Protein AF-A0A957V602-F1 (afdb_monomer_lite)

Foldseek 3Di:
DVLVVVVVCVVVVCVVCVVVDDVPDDPDDDPVVSVVVVVVVVLVCCLVVVVVVLVVVQDDPVCVVVVDDPPPPDPVSVVVNVVVSLVSQLVVLCVVVVDNVVSVVVSVVLVVLLVVQLVVLVVVLVVLVVDDDPDDPVVVVNVQCVDPPDCNSVVSSVVSSVVVVVVVVVVVVVVCCVVPVVVDDPPHDPDDDPDQDPVCQVVVCVVVVHDDDDDDDDDDDDQDDPPHGPPPPPDDDDPPDDDDDDDDDDDDD

Sequence (253 aa):
MGILLGFVLQWTLPALLSGFLPPDIELTISTRAVVESALLGLVVVLLFTFLPLYRLEGLRPSFIFRKEEPPIVNRLPFALTLLLILCLFTGLVIWQLGDVRTALWFAGGALVLLLIAALLTEAALQLLKRWDVRWLPGRQALRGLFRPRNGTRAIVITLSTALGVLFCIFVIEQNLRASFVQSYPPDAPNVFFLDIQPDQQEAFAATLGMEADYVPAVRAALMAVNGAEPRRNPEGEDRGNGGEGGPEGGDGR

Radius of gyration: 30.31 Å; chains: 1; bounding box: 71×79×83 Å

Secondary structure (DSSP, 8-state):
-HHHHHHHHHHHHHHHHTTTS-TT------HHHHHHHHHHHHHHHHHHHHHHHHHHHT--THHHHHTPPPP---HHHHHHHHHHHHHHHHHHHHHHHS-HHHHHHHHHHHHHHHHHHHHHHHHHHHHHHH----SHHHHHHHHHHTSTT--HHHHHHHHHHHHHHHHHHHHHHHHHHIIIIITS-TT--S-------GGGHHHHHHHHTS--------------BTTB------S----------PPP-----

Structure (mmCIF, N/CA/C/O backbone):
data_AF-A0A957V602-F1
#
_entry.id   AF-A0A957V602-F1
#
loop_
_atom_site.group_PDB
_atom_site.id
_atom_site.type_symbol
_atom_site.label_atom_id
_atom_site.label_alt_id
_atom_site.label_comp_id
_atom_site.label_asym_id
_atom_site.label_entity_id
_atom_site.label_seq_id
_atom_site.pdbx_PDB_ins_code
_atom_site.Cartn_x
_atom_site.Cartn_y
_atom_site.Cartn_z
_atom_site.occupancy
_atom_site.B_iso_or_equiv
_atom_site.auth_seq_id
_atom_site.auth_comp_id
_atom_site.auth_asym_id
_atom_site.auth_atom_id
_atom_site.pdbx_PDB_model_num
ATOM 1 N N . MET A 1 1 ? 1.202 -25.451 -1.662 1.00 68.69 1 MET A N 1
ATOM 2 C CA . MET A 1 1 ? 2.480 -25.100 -1.002 1.00 68.69 1 MET A CA 1
ATOM 3 C C . MET A 1 1 ? 2.409 -23.773 -0.257 1.00 68.69 1 MET A C 1
ATOM 5 O O . MET A 1 1 ? 2.647 -23.796 0.937 1.00 68.69 1 MET A O 1
ATOM 9 N N . GLY A 1 2 ? 1.996 -22.659 -0.879 1.00 72.94 2 GLY A N 1
ATOM 10 C CA . GLY A 1 2 ? 1.857 -21.370 -0.170 1.00 72.94 2 GLY A CA 1
ATOM 11 C C . GLY A 1 2 ? 0.912 -21.396 1.042 1.00 72.94 2 GLY A C 1
ATOM 12 O O . GLY A 1 2 ? 1.279 -20.914 2.103 1.00 72.94 2 GLY A O 1
ATOM 13 N N . ILE A 1 3 ? -0.250 -22.051 0.923 1.00 73.31 3 ILE A N 1
ATOM 14 C CA . ILE A 1 3 ? -1.206 -22.214 2.037 1.00 73.31 3 ILE A CA 1
ATOM 15 C C . ILE A 1 3 ? -0.596 -23.032 3.187 1.00 73.31 3 ILE A C 1
ATOM 17 O O . ILE A 1 3 ? -0.706 -22.643 4.340 1.00 73.31 3 ILE A O 1
ATOM 21 N N . LEU A 1 4 ? 0.107 -24.128 2.876 1.00 80.06 4 LEU A N 1
ATOM 22 C CA . LEU A 1 4 ? 0.796 -24.953 3.878 1.00 80.06 4 LEU A CA 1
ATOM 23 C C . LEU A 1 4 ? 1.894 -24.163 4.601 1.00 80.06 4 LEU A C 1
ATOM 25 O O . LEU A 1 4 ? 1.989 -24.233 5.820 1.00 80.06 4 LEU A O 1
ATOM 29 N N . LEU A 1 5 ? 2.684 -23.375 3.864 1.00 81.94 5 LEU A N 1
ATOM 30 C CA . LEU A 1 5 ? 3.700 -22.501 4.450 1.00 81.94 5 LEU A CA 1
ATOM 31 C C . LEU A 1 5 ? 3.062 -21.426 5.344 1.00 81.94 5 LEU A C 1
ATOM 33 O O . LEU A 1 5 ? 3.570 -21.161 6.426 1.00 81.94 5 LEU A O 1
ATOM 37 N N . GLY A 1 6 ? 1.930 -20.854 4.918 1.00 75.31 6 GLY A N 1
ATOM 38 C CA . GLY A 1 6 ? 1.147 -19.904 5.710 1.00 75.31 6 GLY A CA 1
ATOM 39 C C . GLY A 1 6 ? 0.650 -20.510 7.022 1.00 75.31 6 GLY A C 1
ATOM 40 O O . GLY A 1 6 ? 0.831 -19.903 8.070 1.00 75.31 6 GLY A O 1
ATOM 41 N N . PHE A 1 7 ? 0.130 -21.740 6.988 1.00 78.75 7 PHE A N 1
ATOM 42 C CA . PHE A 1 7 ? -0.262 -22.479 8.194 1.00 78.75 7 PHE A CA 1
ATOM 43 C C . PHE A 1 7 ? 0.919 -22.729 9.140 1.00 78.75 7 PHE A C 1
ATOM 45 O O . PHE A 1 7 ? 0.801 -22.503 10.342 1.00 78.75 7 PHE A O 1
ATOM 52 N N . VAL A 1 8 ? 2.071 -23.153 8.611 1.00 82.12 8 VAL A N 1
ATOM 53 C CA . VAL A 1 8 ? 3.285 -23.379 9.415 1.00 82.12 8 VAL A CA 1
ATOM 54 C C . VAL A 1 8 ? 3.780 -22.077 10.042 1.00 82.12 8 VAL A C 1
ATOM 56 O O . VAL A 1 8 ? 4.153 -22.057 11.216 1.00 82.12 8 VAL A O 1
ATOM 59 N N . LEU A 1 9 ? 3.760 -20.981 9.282 1.00 79.69 9 LEU A N 1
ATOM 60 C CA . LEU A 1 9 ? 4.175 -19.675 9.774 1.00 79.69 9 LEU A CA 1
ATOM 61 C C . LEU A 1 9 ? 3.213 -19.171 10.853 1.00 79.69 9 LEU A C 1
ATOM 63 O O . LEU A 1 9 ? 3.662 -18.742 11.905 1.00 79.69 9 LEU A O 1
ATOM 67 N N . GLN A 1 10 ? 1.903 -19.304 10.645 1.00 73.75 10 GLN A N 1
ATOM 68 C CA . GLN A 1 10 ? 0.882 -18.892 11.609 1.00 73.75 10 GLN A CA 1
ATOM 69 C C . GLN A 1 10 ? 0.893 -19.734 12.892 1.00 73.75 10 GLN A C 1
ATOM 71 O O . GLN A 1 10 ? 0.507 -19.237 13.944 1.00 73.75 10 GLN A O 1
ATOM 76 N N . TRP A 1 11 ? 1.376 -20.977 12.831 1.00 77.50 11 TRP A N 1
ATOM 77 C CA . TRP A 1 11 ? 1.580 -21.818 14.012 1.00 77.50 11 TRP A CA 1
ATOM 78 C C . TRP A 1 11 ? 2.882 -21.498 14.765 1.00 77.50 11 TRP A C 1
ATOM 80 O O . TRP A 1 11 ? 2.920 -21.572 15.990 1.00 77.50 11 TRP A O 1
ATOM 90 N N . THR A 1 12 ? 3.945 -21.102 14.058 1.00 78.00 12 THR A N 1
ATOM 91 C CA . THR A 1 12 ? 5.259 -20.805 14.665 1.00 78.00 12 THR A CA 1
ATOM 92 C C . THR A 1 12 ? 5.405 -19.360 15.150 1.00 78.00 12 THR A C 1
ATOM 94 O O . THR A 1 12 ? 6.084 -19.125 16.151 1.00 78.00 12 THR A O 1
ATOM 97 N N . LEU A 1 13 ? 4.745 -18.391 14.504 1.00 77.19 13 LEU A N 1
ATOM 98 C CA . LEU A 1 13 ? 4.783 -16.971 14.886 1.00 77.19 13 LEU A CA 1
ATOM 99 C C . LEU A 1 13 ? 4.367 -16.712 16.348 1.00 77.19 13 LEU A C 1
ATOM 101 O O . LEU A 1 13 ? 5.081 -15.984 17.036 1.00 77.19 13 LEU A O 1
ATOM 105 N N . PRO A 1 14 ? 3.258 -17.289 16.856 1.00 73.31 14 PRO A N 1
ATOM 106 C CA . PRO A 1 14 ? 2.788 -17.036 18.217 1.00 73.31 14 PRO A CA 1
ATOM 107 C C . PRO A 1 14 ? 3.766 -17.560 19.268 1.00 73.31 14 PRO A C 1
ATOM 109 O O . PRO A 1 14 ? 3.994 -16.906 20.279 1.00 73.31 14 PRO A O 1
ATOM 112 N N . ALA A 1 15 ? 4.408 -18.700 18.998 1.00 74.62 15 ALA A N 1
ATOM 113 C CA . ALA A 1 15 ? 5.431 -19.253 19.880 1.00 74.62 15 ALA A CA 1
ATOM 114 C C . ALA A 1 15 ? 6.654 -18.322 19.976 1.00 74.62 15 ALA A C 1
ATOM 116 O O . ALA A 1 15 ? 7.169 -18.099 21.071 1.00 74.62 15 ALA A O 1
ATOM 117 N N . LEU A 1 16 ? 7.070 -17.721 18.853 1.00 77.38 16 LEU A N 1
ATOM 118 C CA . LEU A 1 16 ? 8.203 -16.788 18.785 1.00 77.38 16 LEU A CA 1
ATOM 119 C C . LEU A 1 16 ? 7.905 -15.415 19.407 1.00 77.38 16 LEU A C 1
ATOM 121 O O . LEU A 1 16 ? 8.819 -14.761 19.905 1.00 77.38 16 LEU A O 1
ATOM 125 N N . LEU A 1 17 ? 6.644 -14.976 19.374 1.00 72.06 17 LEU A N 1
ATOM 126 C CA . LEU A 1 17 ? 6.205 -13.662 19.860 1.00 72.06 17 LEU A CA 1
ATOM 127 C C . LEU A 1 17 ? 5.532 -13.708 21.236 1.00 72.06 17 LEU A C 1
ATOM 129 O O . LEU A 1 17 ? 5.135 -12.665 21.747 1.00 72.06 17 LEU A O 1
ATOM 133 N N . SER A 1 18 ? 5.442 -14.882 21.863 1.00 65.12 18 SER A N 1
ATOM 134 C CA . SER A 1 18 ? 4.825 -15.082 23.182 1.00 65.12 18 SER A CA 1
ATOM 135 C C . SER A 1 18 ? 5.389 -14.170 24.284 1.00 65.12 18 SER A C 1
ATOM 137 O O . SER A 1 18 ? 4.662 -13.810 25.199 1.00 65.12 18 SER A O 1
ATOM 139 N N . GLY A 1 19 ? 6.649 -13.728 24.175 1.00 70.38 19 GLY A N 1
ATOM 140 C CA . GLY A 1 19 ? 7.261 -12.764 25.102 1.00 70.38 19 GLY A CA 1
ATOM 141 C C . GLY A 1 19 ? 6.865 -11.294 24.892 1.00 70.38 19 GLY A C 1
ATOM 142 O O . GLY A 1 19 ? 7.153 -10.468 25.751 1.00 70.38 19 GLY A O 1
ATOM 143 N N . PHE A 1 20 ? 6.227 -10.955 23.767 1.00 69.81 20 PHE A N 1
ATOM 144 C CA . PHE A 1 20 ? 5.756 -9.601 23.433 1.00 69.81 20 PHE A CA 1
ATOM 145 C C . PHE A 1 20 ? 4.226 -9.485 23.407 1.00 69.81 20 PHE A C 1
ATOM 147 O O . PHE A 1 20 ? 3.701 -8.373 23.354 1.00 69.81 20 PHE A O 1
ATOM 154 N N . LEU A 1 21 ? 3.509 -10.612 23.406 1.00 66.06 21 LEU A N 1
ATOM 155 C CA . LEU A 1 21 ? 2.053 -10.644 23.350 1.00 66.06 21 LEU A CA 1
ATOM 156 C C . LEU A 1 21 ? 1.459 -10.660 24.771 1.00 66.06 21 LEU A C 1
ATOM 158 O O . LEU A 1 21 ? 1.969 -11.380 25.629 1.00 66.06 21 LEU A O 1
ATOM 162 N N . PRO A 1 22 ? 0.380 -9.899 25.032 1.00 63.19 22 PRO A N 1
ATOM 163 C CA . PRO A 1 22 ? -0.399 -10.031 26.258 1.00 63.19 22 PRO A CA 1
ATOM 164 C C . PRO A 1 22 ? -0.836 -11.494 26.471 1.00 63.19 22 PRO A C 1
ATOM 166 O O . PRO A 1 22 ? -1.210 -12.145 25.491 1.00 63.19 22 PRO A O 1
ATOM 169 N N . PRO A 1 23 ? -0.818 -12.012 27.713 1.00 62.53 23 PRO A N 1
ATOM 170 C CA . PRO A 1 23 ? -1.058 -13.430 28.006 1.00 62.53 23 PRO A CA 1
ATOM 171 C C . PRO A 1 23 ? -2.434 -13.976 27.571 1.00 62.53 23 PRO A C 1
ATOM 173 O O . PRO A 1 23 ? -2.589 -15.191 27.501 1.00 62.53 23 PRO A O 1
ATOM 176 N N . ASP A 1 24 ? -3.387 -13.114 27.201 1.00 59.25 24 ASP A N 1
ATOM 177 C CA . ASP A 1 24 ? -4.786 -13.479 26.931 1.00 59.25 24 ASP A CA 1
ATOM 178 C C . ASP A 1 24 ? -5.185 -13.481 25.437 1.00 59.25 24 ASP A C 1
ATOM 180 O O . ASP A 1 24 ? -6.371 -13.455 25.105 1.00 59.25 24 ASP A O 1
ATOM 184 N N . ILE A 1 25 ? -4.233 -13.490 24.495 1.00 57.78 25 ILE A N 1
ATOM 185 C CA . ILE A 1 25 ? -4.576 -13.549 23.061 1.00 57.78 25 ILE A CA 1
ATOM 186 C C . ILE A 1 25 ? -4.770 -15.004 22.606 1.00 57.78 25 ILE A C 1
ATOM 188 O O . ILE A 1 25 ? -3.833 -15.679 22.174 1.00 57.78 25 ILE A O 1
ATOM 192 N N . GLU A 1 26 ? -6.020 -15.469 22.618 1.00 61.69 26 GLU A N 1
ATOM 193 C CA . GLU A 1 26 ? -6.421 -16.709 21.946 1.00 61.69 26 GLU A CA 1
ATOM 194 C C . GLU A 1 26 ? -6.545 -16.485 20.426 1.00 61.69 26 GLU A C 1
ATOM 196 O O . GLU A 1 26 ? -7.545 -15.986 19.906 1.00 61.69 26 GLU A O 1
ATOM 201 N N . LEU A 1 27 ? -5.504 -16.859 19.678 1.00 59.69 27 LEU A N 1
ATOM 202 C CA . LEU A 1 27 ? -5.501 -16.840 18.211 1.00 59.69 27 LEU A CA 1
ATOM 203 C C . LEU A 1 27 ? -6.389 -17.964 17.659 1.00 59.69 27 LEU A C 1
ATOM 205 O O . LEU A 1 27 ? -5.926 -19.062 17.349 1.00 59.69 27 LEU A O 1
ATOM 209 N N . THR A 1 28 ? -7.683 -17.689 17.524 1.00 67.38 28 THR A N 1
ATOM 210 C CA . THR A 1 28 ? -8.635 -18.630 16.923 1.00 67.38 28 THR A CA 1
ATOM 211 C C . THR A 1 28 ? -8.522 -18.633 15.394 1.00 67.38 28 THR A C 1
ATOM 213 O O . THR A 1 28 ? -8.469 -17.593 14.734 1.00 67.38 28 THR A O 1
ATOM 216 N N . ILE A 1 29 ? -8.475 -19.828 14.795 1.00 65.75 29 ILE A N 1
ATOM 217 C CA . ILE A 1 29 ? -8.450 -19.978 13.335 1.00 65.75 29 ILE A CA 1
ATOM 218 C C . ILE A 1 29 ? -9.883 -19.872 12.817 1.00 65.75 29 ILE A C 1
ATOM 220 O O . ILE A 1 29 ? -10.665 -20.818 12.901 1.00 65.75 29 ILE A O 1
ATOM 224 N N . SER A 1 30 ? -10.220 -18.723 12.236 1.00 76.69 30 SER A N 1
ATOM 225 C CA . SER A 1 30 ? -11.477 -18.567 11.509 1.00 76.69 30 SER A CA 1
ATOM 226 C C . SER A 1 30 ? -11.377 -19.245 10.141 1.00 76.69 30 SER A C 1
ATOM 228 O O . SER A 1 30 ? -10.636 -18.804 9.260 1.00 76.69 30 SER A O 1
ATOM 230 N N . THR A 1 31 ? -12.156 -20.309 9.933 1.00 79.50 31 THR A N 1
ATOM 231 C CA . THR A 1 31 ? -12.278 -20.991 8.630 1.00 79.50 31 THR A CA 1
ATOM 232 C C . THR A 1 31 ? -12.718 -20.033 7.525 1.00 79.50 31 THR A C 1
ATOM 234 O O . THR A 1 31 ? -12.253 -20.140 6.391 1.00 79.50 31 THR A O 1
ATOM 237 N N . ARG A 1 32 ? -13.545 -19.038 7.867 1.00 82.19 32 ARG A N 1
ATOM 238 C CA . ARG A 1 32 ? -13.961 -17.969 6.956 1.00 82.19 32 ARG A CA 1
ATOM 239 C C . ARG A 1 32 ? -12.769 -17.153 6.445 1.00 82.19 32 ARG A C 1
ATOM 241 O O . ARG A 1 32 ? -12.660 -16.948 5.241 1.00 82.19 32 ARG A O 1
ATOM 248 N N . ALA A 1 33 ? -11.848 -16.760 7.326 1.00 78.75 33 ALA A N 1
ATOM 249 C CA . ALA A 1 33 ? -10.665 -15.981 6.951 1.00 78.75 33 ALA A CA 1
ATOM 250 C C . ALA A 1 33 ? -9.714 -16.765 6.028 1.00 78.75 33 ALA A C 1
ATOM 252 O O . ALA A 1 33 ? -9.118 -16.201 5.108 1.00 78.75 33 ALA A O 1
ATOM 253 N N . VAL A 1 34 ? -9.598 -18.083 6.225 1.00 81.50 34 VAL A N 1
ATOM 254 C CA . VAL A 1 34 ? -8.801 -18.954 5.343 1.00 81.50 34 VAL A CA 1
ATOM 255 C C . VAL A 1 34 ? -9.399 -19.001 3.934 1.00 81.50 34 VAL A C 1
ATOM 257 O O . VAL A 1 34 ? -8.670 -18.900 2.950 1.00 81.50 34 VAL A O 1
ATOM 260 N N . VAL A 1 35 ? -10.724 -19.112 3.817 1.00 85.81 35 VAL A N 1
ATOM 261 C CA . VAL A 1 35 ? -11.402 -19.122 2.511 1.00 85.81 35 VAL A CA 1
ATOM 262 C C . VAL A 1 35 ? -11.316 -17.754 1.832 1.00 85.81 35 VAL A C 1
ATOM 264 O O . VAL A 1 35 ? -10.985 -17.687 0.649 1.00 85.81 35 VAL A O 1
ATOM 267 N N . GLU A 1 36 ? -11.552 -16.665 2.568 1.00 81.88 36 GLU A N 1
ATOM 268 C CA . GLU A 1 36 ? -11.458 -15.299 2.032 1.00 81.88 36 GLU A CA 1
ATOM 269 C C . GLU A 1 36 ? -10.037 -14.979 1.546 1.00 81.88 36 GLU A C 1
ATOM 271 O O . GLU A 1 36 ? -9.865 -14.483 0.433 1.00 81.88 36 GLU A O 1
ATOM 276 N N . SER A 1 37 ? -9.005 -15.340 2.314 1.00 82.31 37 SER A N 1
ATOM 277 C CA . SER A 1 37 ? -7.607 -15.147 1.903 1.00 82.31 37 SER A CA 1
ATOM 278 C C . SER A 1 37 ? -7.202 -16.033 0.721 1.00 82.31 37 SER A C 1
ATOM 280 O O . SER A 1 37 ? -6.465 -15.576 -0.156 1.00 82.31 37 SER A O 1
ATOM 282 N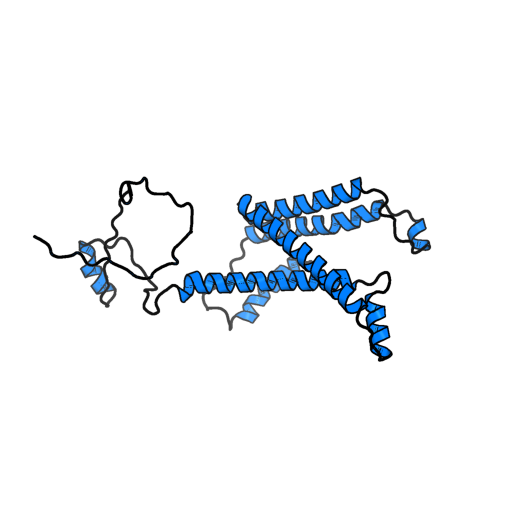 N . ALA A 1 38 ? -7.710 -17.267 0.635 1.00 85.94 38 ALA A N 1
ATOM 283 C CA . ALA A 1 38 ? -7.488 -18.132 -0.523 1.00 85.94 38 ALA A CA 1
ATOM 284 C C . ALA A 1 38 ? -8.124 -17.557 -1.800 1.00 85.94 38 ALA A C 1
ATOM 286 O O . ALA A 1 38 ? -7.478 -17.546 -2.851 1.00 85.94 38 ALA A O 1
ATOM 287 N N . LEU A 1 39 ? -9.354 -17.039 -1.709 1.00 86.31 39 LEU A N 1
ATOM 288 C CA . LEU A 1 39 ? -10.035 -16.366 -2.820 1.00 86.31 39 LEU A CA 1
ATOM 289 C C . LEU A 1 39 ? -9.293 -15.099 -3.245 1.00 86.31 39 LEU A C 1
ATOM 291 O O . LEU A 1 39 ? -9.027 -14.914 -4.432 1.00 86.31 39 LEU A O 1
ATOM 295 N N . LEU A 1 40 ? -8.897 -14.263 -2.285 1.00 85.06 40 LEU A N 1
ATOM 296 C CA . LEU A 1 40 ? -8.145 -13.040 -2.555 1.00 85.06 40 LEU A CA 1
ATOM 297 C C . LEU A 1 40 ? -6.804 -13.364 -3.226 1.00 85.06 40 LEU A C 1
ATOM 299 O O . LEU A 1 40 ? -6.468 -12.780 -4.256 1.00 85.06 40 LEU A O 1
ATOM 303 N N . GLY A 1 41 ? -6.075 -14.354 -2.708 1.00 86.31 41 GLY A N 1
ATOM 304 C CA . GLY A 1 41 ? -4.833 -14.837 -3.306 1.00 86.31 41 GLY A CA 1
ATOM 305 C C . GLY A 1 41 ? -5.024 -15.349 -4.735 1.00 86.31 41 GLY A C 1
ATOM 306 O O . GLY A 1 41 ? -4.231 -15.011 -5.613 1.00 86.31 41 GLY A O 1
ATOM 307 N N . LEU A 1 42 ? -6.095 -16.105 -4.999 1.00 87.06 42 LEU A N 1
ATOM 308 C CA . LEU A 1 42 ? -6.431 -16.578 -6.344 1.00 87.06 42 LEU A CA 1
ATOM 309 C C . LEU A 1 42 ? -6.691 -15.410 -7.304 1.00 87.06 42 LEU A C 1
ATOM 311 O O . LEU A 1 42 ? -6.131 -15.393 -8.400 1.00 87.06 42 LEU A O 1
ATOM 315 N N . VAL A 1 43 ? -7.487 -14.420 -6.887 1.00 83.88 43 VAL A N 1
ATOM 316 C CA . VAL A 1 43 ? -7.783 -13.222 -7.691 1.00 83.88 43 VAL A CA 1
ATOM 317 C C . VAL A 1 43 ? -6.506 -12.439 -7.990 1.00 83.88 43 VAL A C 1
ATOM 319 O O . VAL A 1 43 ? -6.284 -12.055 -9.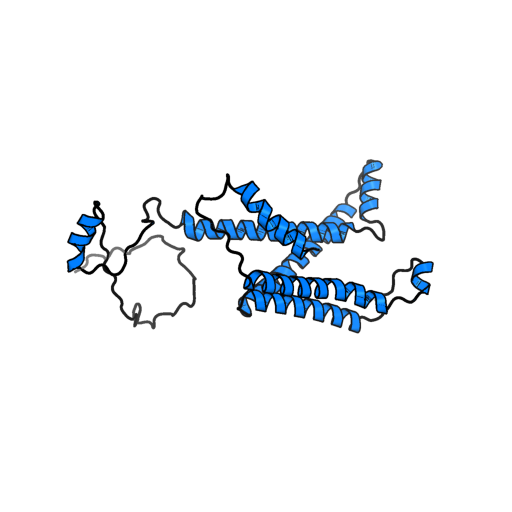137 1.00 83.88 43 VAL A O 1
ATOM 322 N N . VAL A 1 44 ? -5.632 -12.254 -6.998 1.00 84.69 44 VAL A N 1
ATOM 323 C CA . VAL A 1 44 ? -4.342 -11.570 -7.174 1.00 84.69 44 VAL A CA 1
ATOM 324 C C . VAL A 1 44 ? -3.441 -12.338 -8.143 1.00 84.69 44 VAL A C 1
ATOM 326 O O . VAL A 1 44 ? -2.885 -11.741 -9.064 1.00 84.69 44 VAL A O 1
ATOM 329 N N . VAL A 1 45 ? -3.319 -13.660 -8.000 1.00 87.31 45 VAL A N 1
ATOM 330 C CA . VAL A 1 45 ? -2.539 -14.487 -8.937 1.00 87.31 45 VAL A CA 1
ATOM 331 C C . VAL A 1 45 ? -3.081 -14.351 -10.356 1.00 87.31 45 VAL A C 1
ATOM 333 O O . VAL A 1 45 ? -2.301 -14.188 -11.297 1.00 87.31 45 VAL A O 1
ATOM 336 N N . LEU A 1 46 ? -4.403 -14.370 -10.518 1.00 83.50 46 LEU A N 1
ATOM 337 C CA . LEU A 1 46 ? -5.055 -14.240 -11.815 1.00 83.50 46 LEU A CA 1
ATOM 338 C C . LEU A 1 46 ? -4.805 -12.848 -12.416 1.00 83.50 46 LEU A C 1
ATOM 340 O O . LEU A 1 46 ? -4.399 -12.759 -13.572 1.00 83.50 46 LEU A O 1
ATOM 344 N N . LEU A 1 47 ? -4.909 -11.783 -11.613 1.00 80.19 47 LEU A N 1
ATOM 345 C CA . LEU A 1 47 ? -4.600 -10.401 -12.001 1.00 80.19 47 LEU A CA 1
ATOM 346 C C . LEU A 1 47 ? -3.162 -10.255 -12.525 1.00 80.19 47 LEU A C 1
ATOM 348 O O . LEU A 1 47 ? -2.934 -9.696 -13.600 1.00 80.19 47 LEU A O 1
ATOM 352 N N . PHE A 1 48 ? -2.188 -10.776 -11.774 1.00 77.94 48 PHE A N 1
ATOM 353 C CA . PHE A 1 48 ? -0.767 -10.638 -12.101 1.00 77.94 48 PHE A CA 1
ATOM 354 C C . PHE A 1 48 ? -0.302 -11.588 -13.208 1.00 77.94 48 PHE A C 1
ATOM 356 O O . PHE A 1 48 ? 0.639 -11.250 -13.926 1.00 77.94 48 PHE A O 1
ATOM 363 N N . THR A 1 49 ? -0.950 -12.744 -13.379 1.00 83.06 49 THR A N 1
ATOM 364 C CA . THR A 1 49 ? -0.613 -13.717 -14.435 1.00 83.06 49 THR A CA 1
ATOM 365 C C . THR A 1 49 ? -1.277 -13.363 -15.763 1.00 83.06 49 THR A C 1
ATOM 367 O O . THR A 1 49 ? -0.696 -13.609 -16.818 1.00 83.06 49 THR A O 1
ATOM 370 N N . PHE A 1 50 ? -2.454 -12.733 -15.743 1.00 80.75 50 PHE A N 1
ATOM 371 C CA . PHE A 1 50 ? -3.177 -12.373 -16.962 1.00 80.75 50 PHE A CA 1
ATOM 372 C C . PHE A 1 50 ? -2.351 -11.460 -17.882 1.00 80.75 50 PHE A C 1
ATOM 374 O O . PHE A 1 50 ? -2.251 -11.720 -19.078 1.00 80.75 50 PHE A O 1
ATOM 381 N N . LEU A 1 51 ? -1.686 -10.435 -17.334 1.00 72.06 51 LEU A N 1
ATOM 382 C CA . LEU A 1 51 ? -0.874 -9.496 -18.118 1.00 72.06 51 LEU A CA 1
ATOM 383 C C . LEU A 1 51 ? 0.294 -10.157 -18.887 1.00 72.06 51 LEU A C 1
ATOM 385 O O . LEU A 1 51 ? 0.408 -9.915 -20.093 1.00 72.06 51 LEU A O 1
ATOM 389 N N . PRO A 1 52 ? 1.188 -10.948 -18.257 1.00 69.75 52 PRO A N 1
ATOM 390 C CA . PRO A 1 52 ? 2.252 -11.640 -18.976 1.00 69.75 52 PRO A CA 1
ATOM 391 C C . PRO A 1 52 ? 1.707 -12.710 -19.927 1.00 69.75 52 PRO A C 1
ATOM 393 O O . PRO A 1 52 ? 2.232 -12.824 -21.032 1.00 69.75 52 PRO A O 1
ATOM 396 N N . LEU A 1 53 ? 0.641 -13.433 -19.557 1.00 76.25 53 LEU A N 1
ATOM 397 C CA . LEU A 1 53 ? 0.023 -14.447 -20.421 1.00 76.25 53 LEU A CA 1
ATOM 398 C C . LEU A 1 53 ? -0.537 -13.826 -21.707 1.00 76.25 53 LEU A C 1
ATOM 400 O O . LEU A 1 53 ? -0.265 -14.306 -22.803 1.00 76.25 53 LEU A O 1
ATOM 404 N N . TYR A 1 54 ? -1.213 -12.686 -21.577 1.00 71.06 54 TYR A N 1
ATOM 405 C CA . TYR A 1 54 ? -1.730 -11.922 -22.706 1.00 71.06 54 TYR A CA 1
ATOM 406 C C . TYR A 1 54 ? -0.623 -11.421 -23.644 1.00 71.06 54 TYR A C 1
ATOM 408 O O . TYR A 1 54 ? -0.761 -11.419 -24.865 1.00 71.06 54 TYR A O 1
ATOM 416 N N . ARG A 1 55 ? 0.518 -11.003 -23.082 1.00 67.31 55 ARG A N 1
ATOM 417 C CA . ARG A 1 55 ? 1.672 -10.563 -23.881 1.00 67.31 55 ARG A CA 1
ATOM 418 C C . ARG A 1 55 ? 2.356 -11.713 -24.619 1.00 67.31 55 ARG A C 1
ATOM 420 O O . ARG A 1 55 ? 2.960 -11.457 -25.656 1.00 67.31 55 ARG A O 1
ATOM 427 N N . LEU A 1 56 ? 2.276 -12.942 -24.104 1.00 69.31 56 LEU A N 1
ATOM 428 C CA . LEU A 1 56 ? 2.875 -14.126 -24.727 1.00 69.31 56 LEU A CA 1
ATOM 429 C C . LEU A 1 56 ? 2.141 -14.537 -26.010 1.00 69.31 56 LEU A C 1
ATOM 431 O O . LEU A 1 56 ? 2.794 -14.968 -26.957 1.00 69.31 56 LEU A O 1
ATOM 435 N N . GLU A 1 57 ? 0.822 -14.340 -26.078 1.00 67.44 57 GLU A N 1
ATOM 436 C CA . GLU A 1 57 ? 0.001 -14.714 -27.241 1.00 67.44 57 GLU A CA 1
ATOM 437 C C . GLU A 1 57 ? 0.398 -13.954 -28.524 1.00 67.44 57 GLU A C 1
ATOM 439 O O . GLU A 1 57 ? 0.328 -14.488 -29.629 1.00 67.44 57 GLU A O 1
ATOM 444 N N . GLY A 1 58 ? 0.896 -12.719 -28.390 1.00 62.97 58 GLY A N 1
ATOM 445 C CA . GLY A 1 58 ? 1.328 -11.887 -29.519 1.00 62.97 58 GLY A CA 1
ATOM 446 C C . GLY A 1 58 ? 2.755 -12.143 -30.024 1.00 62.97 58 GLY A C 1
ATOM 447 O O . GLY A 1 58 ? 3.175 -11.515 -31.004 1.00 62.97 58 GLY A O 1
ATOM 448 N N . LEU A 1 59 ? 3.534 -13.017 -29.375 1.00 63.84 59 LEU A N 1
ATOM 449 C CA . LEU A 1 59 ? 4.944 -13.219 -29.716 1.00 63.84 59 LEU A CA 1
ATOM 450 C C . LEU A 1 59 ? 5.105 -14.227 -30.857 1.00 63.84 59 LEU A C 1
ATOM 452 O O . LEU A 1 59 ? 5.026 -15.439 -30.671 1.00 63.84 59 LEU A O 1
ATOM 456 N N . ARG A 1 60 ? 5.421 -13.726 -32.057 1.00 63.38 60 ARG A N 1
ATOM 457 C CA . ARG A 1 60 ? 5.864 -14.587 -33.165 1.00 63.38 60 ARG A CA 1
ATOM 458 C C . ARG A 1 60 ? 7.194 -15.276 -32.794 1.00 63.38 60 ARG A C 1
ATOM 460 O O . ARG A 1 60 ? 8.101 -14.588 -32.316 1.00 63.38 60 ARG A O 1
ATOM 467 N N . PRO A 1 61 ? 7.385 -16.579 -33.089 1.00 62.59 61 PRO A N 1
ATOM 468 C CA . PRO A 1 61 ? 8.611 -17.323 -32.753 1.00 62.59 61 PRO A CA 1
ATOM 469 C C . PRO A 1 61 ? 9.916 -16.686 -33.268 1.00 62.59 61 PRO A C 1
ATOM 471 O O . PRO A 1 61 ? 10.982 -16.864 -32.681 1.00 62.59 61 PRO A O 1
ATOM 474 N N . SER A 1 62 ? 9.838 -15.885 -34.337 1.00 63.75 62 SER A N 1
ATOM 475 C CA . SER A 1 62 ? 10.968 -15.167 -34.940 1.00 63.75 62 SER A CA 1
ATOM 476 C C . SER A 1 62 ? 11.585 -14.074 -34.051 1.00 63.75 62 SER A C 1
ATOM 478 O O . SER A 1 62 ? 12.744 -13.716 -34.263 1.00 63.75 62 SER A O 1
ATOM 480 N N . PHE A 1 63 ? 10.859 -13.549 -33.055 1.00 64.25 63 PHE A N 1
ATOM 481 C CA . PHE A 1 63 ? 11.364 -12.500 -32.152 1.00 64.25 63 PHE A CA 1
ATOM 482 C C . PHE A 1 63 ? 12.393 -13.022 -31.140 1.00 64.25 63 PHE A C 1
ATOM 484 O O . PHE A 1 63 ? 13.313 -12.294 -30.762 1.00 64.25 63 PHE A O 1
ATOM 491 N N . ILE A 1 64 ? 12.297 -14.302 -30.763 1.00 65.50 64 ILE A N 1
ATOM 492 C CA . ILE A 1 64 ? 13.229 -14.955 -29.830 1.00 65.50 64 ILE A CA 1
ATOM 493 C C . ILE A 1 64 ? 14.651 -14.967 -30.412 1.00 65.50 64 ILE A C 1
ATOM 495 O O . ILE A 1 64 ? 15.621 -14.713 -29.701 1.00 65.50 64 ILE A O 1
ATOM 499 N N . PHE A 1 65 ? 14.771 -15.178 -31.725 1.00 64.56 65 PHE A N 1
ATOM 500 C CA . PHE A 1 65 ? 16.058 -15.243 -32.418 1.00 64.56 65 PHE A CA 1
ATOM 501 C C . PHE A 1 65 ? 16.660 -13.869 -32.743 1.00 64.56 65 PHE A C 1
ATOM 503 O O . PHE A 1 65 ? 17.878 -13.761 -32.871 1.00 64.56 65 PHE A O 1
ATOM 510 N N . ARG A 1 66 ? 15.844 -12.810 -32.848 1.00 67.12 66 ARG A N 1
ATOM 511 C CA . ARG A 1 66 ? 16.318 -11.468 -33.240 1.00 67.12 66 ARG A CA 1
ATOM 512 C C . ARG A 1 66 ? 16.621 -10.522 -32.075 1.00 67.12 66 ARG A C 1
ATOM 514 O O . ARG A 1 66 ? 17.201 -9.469 -32.309 1.00 67.12 66 ARG A O 1
ATOM 521 N N . LYS A 1 67 ? 16.267 -10.867 -30.825 1.00 62.25 67 LYS A N 1
ATOM 522 C CA . LYS A 1 67 ? 16.323 -9.949 -29.656 1.00 62.25 67 LYS A CA 1
ATOM 523 C C . LYS A 1 67 ? 15.619 -8.598 -29.905 1.00 62.25 67 LYS A C 1
ATOM 525 O O . LYS A 1 67 ? 15.875 -7.634 -29.183 1.00 62.25 67 LYS A O 1
ATOM 530 N N . GLU A 1 68 ? 14.740 -8.531 -30.902 1.00 58.84 68 GLU A N 1
ATOM 531 C CA . GLU A 1 68 ? 13.931 -7.356 -31.215 1.00 58.84 68 GLU A CA 1
ATOM 532 C C . GLU A 1 68 ? 12.840 -7.218 -30.145 1.00 58.84 68 GLU A C 1
ATOM 534 O O . GLU A 1 68 ? 12.234 -8.210 -29.732 1.00 58.84 68 GLU A O 1
ATOM 539 N N . GLU A 1 69 ? 12.620 -5.998 -29.648 1.00 57.78 69 GLU A N 1
ATOM 540 C CA . GLU A 1 69 ? 11.488 -5.734 -28.759 1.00 57.78 69 GLU A CA 1
ATOM 541 C C . GLU A 1 69 ? 10.196 -5.969 -29.549 1.00 57.78 69 GLU A C 1
ATOM 543 O O . GLU A 1 69 ? 10.079 -5.452 -30.665 1.00 57.78 69 GLU A O 1
ATOM 548 N N . PRO A 1 70 ? 9.231 -6.746 -29.019 1.00 56.34 70 PRO A N 1
ATOM 549 C CA . PRO A 1 70 ? 7.941 -6.857 -29.672 1.00 56.34 70 PRO A CA 1
ATOM 550 C C . PRO A 1 70 ? 7.369 -5.437 -29.772 1.00 56.34 70 PRO A C 1
ATOM 552 O O . PRO A 1 70 ? 7.248 -4.764 -28.741 1.00 56.34 70 PRO A O 1
ATOM 555 N N . PRO A 1 71 ? 7.031 -4.944 -30.978 1.00 58.41 71 PRO A N 1
ATOM 556 C CA . PRO A 1 71 ? 6.297 -3.697 -31.074 1.00 58.41 71 PRO A CA 1
ATOM 557 C C . PRO A 1 71 ? 5.029 -3.845 -30.227 1.00 58.41 71 PRO A C 1
ATOM 559 O O . PRO A 1 71 ? 4.463 -4.934 -30.138 1.00 58.41 71 PRO A O 1
ATOM 562 N N . ILE A 1 72 ? 4.556 -2.775 -29.588 1.00 58.59 72 ILE A N 1
ATOM 563 C CA . ILE A 1 72 ? 3.205 -2.771 -29.011 1.00 58.59 72 ILE A CA 1
ATOM 564 C C . ILE A 1 72 ? 2.257 -2.777 -30.215 1.00 58.59 72 ILE A C 1
ATOM 566 O O . ILE A 1 72 ? 1.859 -1.720 -30.699 1.00 58.59 72 ILE A O 1
ATOM 570 N N . VAL A 1 73 ? 2.014 -3.962 -30.789 1.00 58.34 73 VAL A N 1
ATOM 571 C CA . VAL A 1 73 ? 1.518 -4.072 -32.170 1.00 58.34 73 VAL A CA 1
ATOM 572 C C . VAL A 1 73 ? 0.078 -3.578 -32.273 1.00 58.34 73 VAL A C 1
ATOM 574 O O . VAL A 1 73 ? -0.293 -3.048 -33.307 1.00 58.34 73 VAL A O 1
ATOM 577 N N . ASN A 1 74 ? -0.705 -3.645 -31.189 1.00 64.62 74 ASN A N 1
ATOM 578 C CA . ASN A 1 74 ? -2.091 -3.190 -31.171 1.00 64.62 74 ASN A CA 1
ATOM 579 C C . ASN A 1 74 ? -2.429 -2.468 -29.847 1.00 64.62 74 ASN A C 1
ATOM 581 O O . ASN A 1 74 ? -2.376 -3.055 -28.766 1.00 64.62 74 ASN A O 1
ATOM 585 N N . ARG A 1 75 ? -2.807 -1.181 -29.922 1.00 68.88 75 ARG A N 1
ATOM 586 C CA . ARG A 1 75 ? -3.164 -0.357 -28.743 1.00 68.88 75 ARG A CA 1
ATOM 587 C C . ARG A 1 75 ? -4.470 -0.785 -28.071 1.00 68.88 75 ARG A C 1
ATOM 589 O O . ARG A 1 75 ? -4.586 -0.689 -26.858 1.00 68.88 75 ARG A O 1
ATOM 596 N N . LEU A 1 76 ? -5.424 -1.268 -28.863 1.00 76.06 76 LEU A N 1
ATOM 597 C CA . LEU A 1 76 ? -6.755 -1.704 -28.432 1.00 76.06 76 LEU A CA 1
ATOM 598 C C . LEU A 1 76 ? -6.702 -2.899 -27.454 1.00 76.06 76 LEU A C 1
ATOM 600 O O . LEU A 1 76 ? -7.139 -2.738 -26.319 1.00 76.06 76 LEU A O 1
ATOM 604 N N . PRO A 1 77 ? -6.099 -4.048 -27.816 1.00 75.31 77 PRO A N 1
ATOM 605 C CA . PRO A 1 77 ? -5.940 -5.187 -26.915 1.00 75.31 77 PRO A CA 1
ATOM 606 C C . PRO A 1 77 ? -5.143 -4.857 -25.648 1.00 75.31 77 PRO A C 1
ATOM 608 O O . PRO A 1 77 ? -5.505 -5.278 -24.555 1.00 75.31 77 PRO A O 1
ATOM 611 N N . PHE A 1 78 ? -4.087 -4.044 -25.764 1.00 75.62 78 PHE A N 1
ATOM 612 C CA . PHE A 1 78 ? -3.325 -3.589 -24.601 1.00 75.62 78 PHE A CA 1
ATOM 613 C C . PHE A 1 78 ? -4.168 -2.727 -23.649 1.00 75.62 78 PHE A C 1
ATOM 615 O O . PHE A 1 78 ? -4.138 -2.945 -22.438 1.00 75.62 78 PHE A O 1
ATOM 622 N N . ALA A 1 79 ? -4.934 -1.773 -24.187 1.00 81.62 79 ALA A N 1
ATOM 623 C CA . ALA A 1 79 ? -5.833 -0.935 -23.401 1.00 81.62 79 ALA A CA 1
ATOM 624 C C . ALA A 1 79 ? -6.934 -1.764 -22.725 1.00 81.62 79 ALA A C 1
ATOM 626 O O . ALA A 1 79 ? -7.261 -1.502 -21.573 1.00 81.62 79 ALA A O 1
ATOM 627 N N . LEU A 1 80 ? -7.456 -2.788 -23.405 1.00 82.00 80 LEU A N 1
ATOM 628 C CA . LEU A 1 80 ? -8.489 -3.681 -22.876 1.00 82.00 80 LEU A CA 1
ATOM 629 C C . LEU A 1 80 ? -7.956 -4.539 -21.718 1.00 82.00 80 LEU A C 1
ATOM 631 O O . LEU A 1 80 ? -8.605 -4.652 -20.683 1.00 82.00 80 LEU A O 1
ATOM 635 N N . THR A 1 81 ? -6.732 -5.055 -21.841 1.00 78.06 81 THR A N 1
ATOM 636 C CA . THR A 1 81 ? -6.040 -5.768 -20.757 1.00 78.06 81 THR A CA 1
ATOM 637 C C . THR A 1 81 ? -5.732 -4.855 -19.570 1.00 78.06 81 THR A C 1
ATOM 639 O O . THR A 1 81 ? -5.942 -5.245 -18.424 1.00 78.06 81 THR A O 1
ATOM 642 N N . LEU A 1 82 ? -5.274 -3.624 -19.819 1.00 82.19 82 LEU A N 1
ATOM 643 C CA . LEU A 1 82 ? -5.055 -2.634 -18.761 1.00 82.19 82 LEU A CA 1
ATOM 644 C C . LEU A 1 82 ? -6.367 -2.273 -18.046 1.00 82.19 82 LEU A C 1
ATOM 646 O O . LEU A 1 82 ? -6.396 -2.204 -16.820 1.00 82.19 82 LEU A O 1
ATOM 650 N N . LEU A 1 83 ? -7.449 -2.086 -18.807 1.00 85.44 83 LEU A N 1
ATOM 651 C CA . LEU A 1 83 ? -8.784 -1.813 -18.281 1.00 85.44 83 LEU A CA 1
ATOM 652 C C . LEU A 1 83 ? -9.291 -2.973 -17.421 1.00 85.44 83 LEU A C 1
ATOM 654 O O . LEU A 1 83 ? -9.822 -2.726 -16.343 1.00 85.44 83 LEU A O 1
ATOM 658 N N . LEU A 1 84 ? -9.092 -4.222 -17.856 1.00 84.69 84 LEU A N 1
ATOM 659 C CA . LEU A 1 84 ? -9.463 -5.405 -17.079 1.00 84.69 84 LEU A CA 1
ATOM 660 C C . LEU A 1 84 ? -8.726 -5.444 -15.736 1.00 84.69 84 LEU A C 1
ATOM 662 O O . LEU A 1 84 ? -9.349 -5.681 -14.707 1.00 84.69 84 LEU A O 1
ATOM 666 N N . ILE A 1 85 ? -7.418 -5.174 -15.737 1.00 83.56 85 ILE A N 1
ATOM 667 C CA . ILE A 1 85 ? -6.603 -5.142 -14.514 1.00 83.56 85 ILE A CA 1
ATOM 668 C C . ILE A 1 85 ? -7.095 -4.048 -13.570 1.00 83.56 85 ILE A C 1
ATOM 670 O O . ILE A 1 85 ? -7.278 -4.300 -12.382 1.00 83.56 85 ILE A O 1
ATOM 674 N N . LEU A 1 86 ? -7.335 -2.845 -14.096 1.00 87.19 86 LEU A N 1
ATOM 675 C CA . LEU A 1 86 ? -7.840 -1.732 -13.300 1.00 87.19 86 LEU A CA 1
ATOM 676 C C . LEU A 1 86 ? -9.223 -2.053 -12.719 1.00 87.19 86 LEU A C 1
ATOM 678 O O . LEU A 1 86 ? -9.448 -1.852 -11.532 1.00 87.19 86 LEU A O 1
ATOM 682 N N . CYS A 1 87 ? -10.120 -2.614 -13.531 1.00 88.56 87 CYS A N 1
ATOM 683 C CA . CYS A 1 87 ? -11.460 -3.010 -13.111 1.00 88.56 87 CYS A CA 1
ATOM 684 C C . CYS A 1 87 ? -11.418 -4.086 -12.020 1.00 88.56 87 CYS A C 1
ATOM 686 O O . CYS A 1 87 ? -12.110 -3.960 -11.013 1.00 88.56 87 CYS A O 1
ATOM 688 N N . LEU A 1 88 ? -10.568 -5.104 -12.174 1.00 86.69 88 LEU A N 1
ATOM 689 C CA . LEU A 1 88 ? -10.437 -6.183 -11.198 1.00 86.69 88 LEU A CA 1
ATOM 690 C C . LEU A 1 88 ? -9.789 -5.690 -9.894 1.00 86.69 88 LEU A C 1
ATOM 692 O O . LEU A 1 88 ? -10.251 -6.052 -8.815 1.00 86.69 88 LEU A O 1
ATOM 696 N N . PHE A 1 89 ? -8.782 -4.813 -9.975 1.00 88.12 89 PHE A N 1
ATOM 697 C CA . PHE A 1 89 ? -8.201 -4.148 -8.806 1.00 88.12 89 PHE A CA 1
ATOM 698 C C . PHE A 1 89 ? -9.244 -3.308 -8.059 1.00 88.12 89 PHE A C 1
ATOM 700 O O . PHE A 1 89 ? -9.438 -3.499 -6.862 1.00 88.12 89 PHE A O 1
ATOM 707 N N . THR A 1 90 ? -9.962 -2.421 -8.752 1.00 90.19 90 THR A N 1
ATOM 708 C CA . THR A 1 90 ? -10.999 -1.586 -8.131 1.00 90.19 90 THR A CA 1
ATOM 709 C C . THR A 1 90 ? -12.144 -2.431 -7.574 1.00 90.19 90 THR A C 1
ATOM 711 O O . THR A 1 90 ? -12.609 -2.159 -6.472 1.00 90.19 90 THR A O 1
ATOM 714 N N . GLY A 1 91 ? -12.563 -3.486 -8.278 1.00 90.31 91 GLY A N 1
ATOM 715 C CA . GLY A 1 91 ? -13.570 -4.431 -7.794 1.00 90.31 91 GLY A CA 1
ATOM 716 C C . GLY A 1 91 ? -13.143 -5.131 -6.503 1.00 90.31 91 GLY A C 1
ATOM 717 O O . GLY A 1 91 ? -13.945 -5.243 -5.577 1.00 90.31 91 GLY A O 1
ATOM 718 N N . LEU A 1 92 ? -11.868 -5.521 -6.399 1.00 88.00 92 LEU A N 1
ATOM 719 C CA . LEU A 1 92 ? -11.311 -6.103 -5.179 1.00 88.00 92 LEU A CA 1
ATOM 720 C C . LEU A 1 92 ? -11.302 -5.097 -4.019 1.00 88.00 92 LEU A C 1
ATOM 722 O O . LEU A 1 92 ? -11.670 -5.451 -2.903 1.00 88.00 92 LEU A O 1
ATOM 726 N N . VAL A 1 93 ? -10.930 -3.840 -4.280 1.00 90.94 93 VAL A N 1
ATOM 727 C CA . VAL A 1 93 ? -10.957 -2.772 -3.266 1.00 90.94 93 VAL A CA 1
ATOM 728 C C . VAL A 1 93 ? -12.388 -2.511 -2.788 1.00 90.94 93 VAL A C 1
ATOM 730 O O . VAL A 1 93 ? -12.608 -2.424 -1.585 1.00 90.94 93 VAL A O 1
ATOM 733 N N . ILE A 1 94 ? -13.369 -2.434 -3.694 1.00 92.56 94 ILE A N 1
ATOM 734 C CA . ILE A 1 94 ? -14.788 -2.258 -3.334 1.00 92.56 94 ILE A CA 1
ATOM 735 C C . ILE A 1 94 ? -15.267 -3.416 -2.457 1.00 92.56 94 ILE A C 1
ATOM 737 O O . ILE A 1 94 ? -15.917 -3.188 -1.440 1.00 92.56 94 ILE A O 1
ATOM 741 N N . TRP A 1 95 ? -14.922 -4.649 -2.831 1.00 89.81 95 TRP A N 1
ATOM 742 C CA . TRP A 1 95 ? -15.283 -5.831 -2.054 1.00 89.81 95 TRP A CA 1
ATOM 743 C C . TRP A 1 95 ? -14.668 -5.809 -0.648 1.00 89.81 95 TRP A C 1
ATOM 745 O O . TRP A 1 95 ? -15.353 -6.139 0.316 1.00 89.81 95 TRP A O 1
ATOM 755 N N . GLN A 1 96 ? -13.414 -5.366 -0.523 1.00 87.50 96 GLN A N 1
ATOM 756 C CA . GLN A 1 96 ? -12.709 -5.311 0.757 1.00 87.50 96 GLN A CA 1
ATOM 757 C C . GLN A 1 96 ? -13.206 -4.184 1.673 1.00 87.50 96 GLN A C 1
ATOM 759 O O . GLN A 1 96 ? -13.285 -4.372 2.884 1.00 87.50 96 GLN A O 1
ATOM 764 N N . LEU A 1 97 ? -13.495 -3.004 1.115 1.00 89.88 97 LEU A N 1
ATOM 765 C CA . LEU A 1 97 ? -13.880 -1.825 1.896 1.00 89.88 97 LEU A CA 1
ATOM 766 C C . LEU A 1 97 ? -15.382 -1.782 2.211 1.00 89.88 97 LEU A C 1
ATOM 768 O O . LEU A 1 97 ? -15.780 -1.064 3.121 1.00 89.88 97 LEU A O 1
ATOM 772 N N . GLY A 1 98 ? -16.226 -2.496 1.460 1.00 90.06 98 GLY A N 1
ATOM 773 C CA . GLY A 1 98 ? -17.682 -2.514 1.652 1.00 90.06 98 GLY A CA 1
ATOM 774 C C . GLY A 1 98 ? -18.409 -1.214 1.271 1.00 90.06 98 GLY A C 1
ATOM 775 O O . GLY A 1 98 ? -19.631 -1.223 1.137 1.00 90.06 98 GLY A O 1
ATOM 776 N N . ASP A 1 99 ? -17.679 -0.122 1.033 1.00 92.44 99 ASP A N 1
ATOM 777 C CA . ASP A 1 99 ? -18.191 1.156 0.541 1.00 92.44 99 ASP A CA 1
ATOM 778 C C . ASP A 1 99 ? -17.513 1.557 -0.777 1.00 92.44 99 ASP A C 1
ATOM 780 O O . ASP A 1 99 ? -16.292 1.712 -0.874 1.00 92.44 99 ASP A O 1
ATOM 784 N N . VAL A 1 100 ? -18.343 1.783 -1.798 1.00 92.81 100 VAL A N 1
ATOM 785 C CA . VAL A 1 100 ? -17.922 2.174 -3.146 1.00 92.81 100 VAL A CA 1
ATOM 786 C C . VAL A 1 100 ? -17.240 3.541 -3.151 1.00 92.81 100 VAL A C 1
ATOM 788 O O . VAL A 1 100 ? -16.261 3.719 -3.877 1.00 92.81 100 VAL A O 1
ATOM 791 N N . ARG A 1 101 ? -17.718 4.517 -2.366 1.00 93.75 101 ARG A N 1
ATOM 792 C CA . ARG A 1 101 ? -17.138 5.872 -2.381 1.00 93.75 101 ARG A CA 1
ATOM 793 C C . ARG A 1 101 ? -15.723 5.861 -1.820 1.00 93.75 101 ARG A C 1
ATOM 795 O O . AR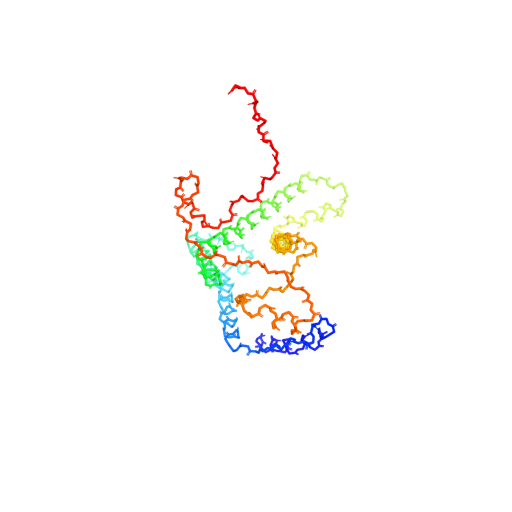G A 1 101 ? -14.803 6.340 -2.482 1.00 93.75 101 ARG A O 1
ATOM 802 N N . THR A 1 102 ? -15.545 5.266 -0.645 1.00 91.94 102 THR A N 1
ATOM 803 C CA . THR A 1 102 ? -14.227 5.130 -0.012 1.00 91.94 102 THR A CA 1
ATOM 804 C C . THR A 1 102 ? -13.278 4.288 -0.872 1.00 91.94 102 THR A C 1
ATOM 806 O O . THR A 1 102 ? -12.116 4.655 -1.055 1.00 91.94 102 THR A O 1
ATOM 809 N N . ALA A 1 103 ? -13.779 3.219 -1.500 1.00 93.00 103 ALA A N 1
ATOM 810 C CA . ALA A 1 103 ? -12.998 2.407 -2.431 1.00 93.00 103 ALA A CA 1
ATOM 811 C C . ALA A 1 103 ? -12.515 3.176 -3.668 1.00 93.00 103 ALA A C 1
ATOM 813 O O . ALA A 1 103 ? -11.366 3.005 -4.084 1.00 93.00 103 ALA A O 1
ATOM 814 N N . LEU A 1 104 ? -13.353 4.041 -4.246 1.00 94.31 104 LEU A N 1
ATOM 815 C CA . LEU A 1 104 ? -12.958 4.887 -5.375 1.00 94.31 104 LEU A CA 1
ATOM 816 C C . LEU A 1 104 ? -11.897 5.914 -4.973 1.00 94.31 104 LEU A C 1
ATOM 818 O O . LEU A 1 104 ? -10.925 6.089 -5.709 1.00 94.31 104 LEU A O 1
ATOM 822 N N . TRP A 1 105 ? -12.035 6.544 -3.802 1.00 95.12 105 TRP A N 1
ATOM 823 C CA . TRP A 1 105 ? -11.012 7.449 -3.271 1.00 95.12 105 TRP A CA 1
ATOM 824 C C . TRP A 1 105 ? -9.686 6.736 -3.021 1.00 95.12 105 TRP A C 1
ATOM 826 O O . TRP A 1 105 ? -8.638 7.253 -3.405 1.00 95.12 105 TRP A O 1
ATOM 836 N N . PHE A 1 106 ? -9.721 5.527 -2.459 1.00 94.38 106 PHE A N 1
ATOM 837 C CA . PHE A 1 106 ? -8.523 4.718 -2.250 1.00 94.38 106 PHE A CA 1
ATOM 838 C C . PHE A 1 106 ? -7.855 4.328 -3.575 1.00 94.38 106 PHE A C 1
ATOM 840 O O . PHE A 1 106 ? -6.654 4.532 -3.750 1.00 94.38 106 PHE A O 1
ATOM 847 N N . ALA A 1 107 ? -8.626 3.810 -4.537 1.00 93.75 107 ALA A N 1
ATOM 848 C CA . ALA A 1 107 ? -8.102 3.421 -5.845 1.00 93.75 107 ALA A CA 1
ATOM 849 C C . ALA A 1 107 ? -7.531 4.626 -6.614 1.00 93.75 107 ALA A C 1
ATOM 851 O O . ALA A 1 107 ? -6.452 4.533 -7.205 1.00 93.75 107 ALA A O 1
ATOM 852 N N . GLY A 1 108 ? -8.221 5.769 -6.564 1.00 95.25 108 GLY A N 1
ATOM 853 C CA . GLY A 1 108 ? -7.748 7.030 -7.128 1.00 95.25 108 GLY A CA 1
ATOM 854 C C . GLY A 1 108 ? -6.469 7.521 -6.450 1.00 95.25 108 GLY A C 1
ATOM 855 O O . GLY A 1 108 ? -5.506 7.855 -7.136 1.00 95.25 108 GLY A O 1
ATOM 856 N N . GLY A 1 109 ? -6.414 7.491 -5.117 1.00 95.38 109 GLY A N 1
ATOM 857 C CA . GLY A 1 109 ? -5.231 7.852 -4.336 1.00 95.38 109 GLY A CA 1
ATOM 858 C C . GLY A 1 109 ? -4.022 6.969 -4.652 1.00 95.38 109 GLY A C 1
ATOM 859 O O . GLY A 1 109 ? -2.927 7.486 -4.867 1.00 95.38 109 GLY A O 1
ATOM 860 N N . ALA A 1 110 ? -4.219 5.655 -4.781 1.00 94.56 110 ALA A N 1
ATOM 861 C CA . ALA A 1 110 ? -3.169 4.720 -5.186 1.00 94.56 110 ALA A CA 1
ATOM 862 C C . ALA A 1 110 ? -2.643 5.018 -6.602 1.00 94.56 110 ALA A C 1
ATOM 864 O O . ALA A 1 110 ? -1.431 4.991 -6.835 1.00 94.56 110 ALA A O 1
ATOM 865 N N . LEU A 1 111 ? -3.535 5.353 -7.542 1.00 94.75 111 LEU A N 1
ATOM 866 C CA . LEU A 1 111 ? -3.146 5.754 -8.894 1.00 94.75 111 LEU A CA 1
ATOM 867 C C . LEU A 1 111 ? -2.362 7.073 -8.885 1.00 94.75 111 LEU A C 1
ATOM 869 O O . LEU A 1 111 ? -1.322 7.169 -9.533 1.00 94.75 111 LEU A O 1
ATOM 873 N N . VAL A 1 112 ? -2.825 8.072 -8.131 1.00 96.69 112 VAL A N 1
ATOM 874 C CA . VAL A 1 112 ? -2.140 9.364 -7.978 1.00 96.69 112 VAL A CA 1
ATOM 875 C C . VAL A 1 112 ? -0.758 9.174 -7.355 1.00 96.69 112 VAL A C 1
ATOM 877 O O . VAL A 1 112 ? 0.213 9.722 -7.874 1.00 96.69 112 VAL A O 1
ATOM 880 N N . LEU A 1 113 ? -0.634 8.350 -6.312 1.00 97.00 113 LEU A N 1
ATOM 881 C CA . LEU A 1 113 ? 0.652 8.009 -5.700 1.00 97.00 113 LEU A CA 1
ATOM 882 C C . LEU A 1 113 ? 1.614 7.399 -6.726 1.00 97.00 113 LEU A C 1
ATOM 884 O O . LEU A 1 113 ? 2.760 7.836 -6.831 1.00 97.00 113 LEU A O 1
ATOM 888 N N . LEU A 1 114 ? 1.141 6.431 -7.515 1.00 95.88 114 LEU A N 1
ATOM 889 C CA . LEU A 1 114 ? 1.939 5.795 -8.563 1.00 95.88 114 LEU A CA 1
ATOM 890 C C . LEU A 1 114 ? 2.381 6.806 -9.634 1.00 95.88 114 LEU A C 1
ATOM 892 O O . LEU A 1 114 ? 3.534 6.785 -10.068 1.00 95.88 114 LEU A O 1
ATOM 896 N N . LEU A 1 115 ? 1.485 7.708 -10.047 1.00 96.69 115 LEU A N 1
ATOM 897 C CA . LEU A 1 115 ? 1.786 8.765 -11.015 1.00 96.69 115 LEU A CA 1
ATOM 898 C C . LEU A 1 115 ? 2.822 9.754 -10.474 1.00 96.69 115 LEU A C 1
ATOM 900 O O . LEU A 1 115 ? 3.762 10.095 -11.192 1.00 96.69 115 LEU A O 1
ATOM 904 N N . ILE A 1 116 ? 2.692 10.178 -9.216 1.00 97.38 116 ILE A N 1
ATOM 905 C CA . ILE A 1 116 ? 3.666 11.052 -8.552 1.00 97.38 116 ILE A CA 1
ATOM 906 C C . ILE A 1 116 ? 5.024 10.349 -8.463 1.00 97.38 116 ILE A C 1
ATOM 908 O O . ILE A 1 116 ? 6.037 10.938 -8.838 1.00 97.38 116 ILE A O 1
ATOM 912 N N . ALA A 1 117 ? 5.061 9.081 -8.046 1.00 96.75 117 ALA A N 1
ATOM 913 C CA . ALA A 1 117 ? 6.292 8.295 -7.986 1.00 96.75 117 ALA A CA 1
ATOM 914 C C . ALA A 1 117 ? 6.965 8.175 -9.366 1.00 96.75 117 ALA A C 1
ATOM 916 O O . ALA A 1 117 ? 8.182 8.350 -9.487 1.00 96.75 117 ALA A O 1
ATOM 917 N N . ALA A 1 118 ? 6.183 7.941 -10.424 1.00 95.44 118 ALA A N 1
ATOM 918 C CA . ALA A 1 118 ? 6.677 7.900 -11.797 1.00 95.44 118 ALA A CA 1
ATOM 919 C C . ALA A 1 118 ? 7.225 9.260 -12.260 1.00 95.44 118 ALA A C 1
ATOM 921 O O . ALA A 1 118 ? 8.330 9.321 -12.804 1.00 95.44 118 ALA A O 1
ATOM 922 N N . LEU A 1 119 ? 6.496 10.349 -12.000 1.00 96.62 119 LEU A N 1
ATOM 923 C CA . LEU A 1 119 ? 6.903 11.706 -12.367 1.00 96.62 119 LEU A CA 1
ATOM 924 C C . LEU A 1 119 ? 8.195 12.115 -11.649 1.00 96.62 119 LEU A C 1
ATOM 926 O O . LEU A 1 119 ? 9.126 12.600 -12.290 1.00 96.62 119 LEU A O 1
ATOM 930 N N . LEU A 1 120 ? 8.278 11.876 -10.338 1.00 96.31 120 LEU A N 1
ATOM 931 C CA . LEU A 1 120 ? 9.467 12.165 -9.537 1.00 96.31 120 LEU A CA 1
ATOM 932 C C . LEU A 1 120 ? 10.659 11.315 -9.972 1.00 96.31 120 LEU A C 1
ATOM 934 O O . LEU A 1 120 ? 11.774 11.827 -10.044 1.00 96.31 120 LEU A O 1
ATOM 938 N N . THR A 1 121 ? 10.435 10.048 -10.327 1.00 94.38 121 THR A N 1
ATOM 939 C CA . THR A 1 121 ? 11.492 9.185 -10.870 1.00 94.38 121 THR A CA 1
ATOM 940 C C . THR A 1 121 ? 12.024 9.738 -12.191 1.00 94.38 121 THR A C 1
ATOM 942 O O . THR A 1 121 ? 13.238 9.848 -12.363 1.00 94.38 121 THR A O 1
ATOM 945 N N . GLU A 1 122 ? 11.151 10.130 -13.123 1.00 92.69 122 GLU A N 1
ATOM 946 C CA . GLU A 1 122 ? 11.580 10.732 -14.392 1.00 92.69 122 GLU A CA 1
ATOM 947 C C . GLU A 1 122 ? 12.279 12.080 -14.172 1.00 92.69 122 GLU A C 1
ATOM 949 O O . GLU A 1 122 ? 13.320 12.325 -14.782 1.00 92.69 122 GLU A O 1
ATOM 954 N N . ALA A 1 123 ? 11.773 12.927 -13.272 1.00 93.06 123 ALA A N 1
ATOM 955 C CA . ALA A 1 123 ? 12.401 14.199 -12.920 1.00 93.06 123 ALA A CA 1
ATOM 956 C C . ALA A 1 123 ? 13.800 13.993 -12.320 1.00 93.06 123 ALA A C 1
ATOM 958 O O . ALA A 1 123 ? 14.763 14.610 -12.778 1.00 93.06 123 ALA A O 1
ATOM 959 N N . ALA A 1 124 ? 13.942 13.074 -11.363 1.00 91.50 124 ALA A N 1
ATOM 960 C CA . ALA A 1 124 ? 15.219 12.731 -10.746 1.00 91.50 124 ALA A CA 1
ATOM 961 C C . ALA A 1 124 ? 16.210 12.175 -11.777 1.00 91.50 124 ALA A C 1
ATOM 963 O O . ALA A 1 124 ? 17.361 12.605 -11.829 1.00 91.50 124 ALA A O 1
ATOM 964 N N . LEU A 1 125 ? 15.762 11.272 -12.653 1.00 89.88 125 LEU A N 1
ATOM 965 C CA . LEU A 1 125 ? 16.591 10.717 -13.722 1.00 89.88 125 LEU A CA 1
ATOM 966 C C . LEU A 1 125 ? 17.000 11.779 -14.750 1.00 89.88 125 LEU A C 1
ATOM 968 O O . LEU A 1 125 ? 18.137 11.759 -15.221 1.00 89.88 125 LEU A O 1
ATOM 972 N N . GLN A 1 126 ? 16.116 12.712 -15.104 1.00 88.06 126 GLN A N 1
ATOM 973 C CA . GLN A 1 126 ? 16.447 13.831 -15.990 1.00 88.06 126 GLN A CA 1
ATOM 974 C C . GLN A 1 126 ? 17.446 14.794 -15.349 1.00 88.06 126 GLN A C 1
ATOM 976 O O . GLN A 1 126 ? 18.377 15.237 -16.023 1.00 88.06 126 GLN A O 1
ATOM 981 N N . LEU A 1 127 ? 17.289 15.090 -14.059 1.00 87.81 127 LEU A N 1
ATOM 982 C CA . LEU A 1 127 ? 18.224 15.928 -13.315 1.00 87.81 127 LEU A CA 1
ATOM 983 C C . LEU A 1 127 ? 19.600 15.258 -13.234 1.00 87.81 127 LEU A C 1
ATOM 985 O O . LEU A 1 127 ? 20.620 15.889 -13.501 1.00 87.81 127 LEU A O 1
ATOM 989 N N . LEU A 1 128 ? 19.614 13.947 -12.996 1.00 86.81 128 LEU A N 1
ATOM 990 C CA . LEU A 1 128 ? 20.825 13.140 -12.954 1.00 86.81 128 LEU A CA 1
ATOM 991 C C . LEU A 1 128 ? 21.542 13.094 -14.313 1.00 86.81 128 LEU A C 1
ATOM 993 O O . LEU A 1 128 ? 22.766 13.131 -14.349 1.00 86.81 128 LEU A O 1
ATOM 997 N N . LYS A 1 129 ? 20.811 13.093 -15.440 1.00 82.94 129 LYS A N 1
ATOM 998 C CA . LYS A 1 129 ? 21.412 13.213 -16.787 1.00 82.94 129 LYS A CA 1
ATOM 999 C C . LYS A 1 129 ? 22.128 14.541 -17.018 1.00 82.94 129 LYS A C 1
ATOM 1001 O O . LYS A 1 129 ? 23.055 14.582 -17.821 1.00 82.94 129 LYS A O 1
ATOM 1006 N N . ARG A 1 130 ? 21.670 15.622 -16.380 1.00 81.31 130 ARG A N 1
ATOM 1007 C CA . ARG A 1 130 ? 22.283 16.956 -16.502 1.00 81.31 130 ARG A CA 1
ATOM 1008 C C . ARG A 1 130 ? 23.546 17.091 -15.657 1.00 81.31 130 ARG A C 1
ATOM 1010 O O . ARG A 1 130 ? 24.297 18.041 -15.852 1.00 81.31 130 ARG A O 1
ATOM 1017 N N . TRP A 1 131 ? 23.780 16.166 -14.728 1.00 80.19 131 TRP A N 1
ATOM 1018 C CA . TRP A 1 131 ? 24.948 16.203 -13.865 1.00 80.19 131 TRP A CA 1
ATOM 1019 C C . TRP A 1 131 ? 26.162 15.620 -14.588 1.00 80.19 131 TRP A C 1
ATOM 1021 O O . TRP A 1 131 ? 26.227 14.418 -14.849 1.00 80.19 131 TRP A O 1
ATOM 1031 N N . ASP A 1 132 ? 27.128 16.478 -14.924 1.00 76.56 132 ASP A N 1
ATOM 1032 C CA . ASP A 1 132 ? 28.378 16.031 -15.531 1.00 76.56 132 ASP A CA 1
ATOM 1033 C C . ASP A 1 132 ? 29.371 15.603 -14.449 1.00 76.56 132 ASP A C 1
ATOM 1035 O O . ASP A 1 132 ? 29.848 16.400 -13.635 1.00 76.56 132 ASP A O 1
ATOM 1039 N N . VAL A 1 133 ? 29.658 14.306 -14.413 1.00 80.88 133 VAL A N 1
ATOM 1040 C CA . VAL A 1 133 ? 30.497 13.710 -13.379 1.00 80.88 133 VAL A CA 1
ATOM 1041 C C . VAL A 1 133 ? 31.918 13.561 -13.921 1.00 80.88 133 VAL A C 1
ATOM 1043 O O . VAL A 1 1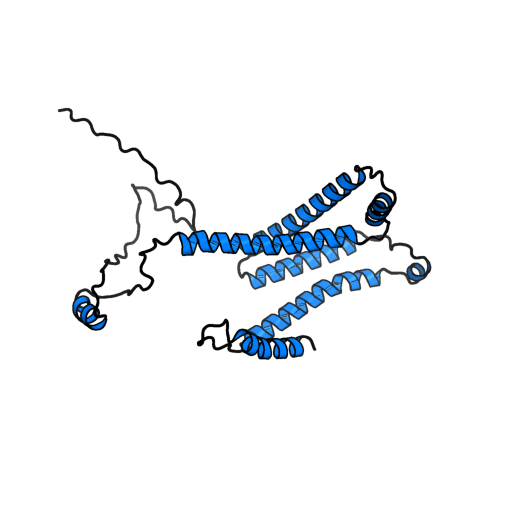33 ? 32.178 12.750 -14.811 1.00 80.88 133 VAL A O 1
ATOM 1046 N N . ARG A 1 134 ? 32.856 14.337 -13.360 1.00 77.00 134 ARG A N 1
ATOM 1047 C CA . ARG A 1 134 ? 34.248 14.435 -13.847 1.00 77.00 134 ARG A CA 1
ATOM 1048 C C . ARG A 1 134 ? 35.085 13.162 -13.642 1.00 77.00 134 ARG A C 1
ATOM 1050 O O . ARG A 1 134 ? 36.022 12.941 -14.404 1.00 77.00 134 ARG A O 1
ATOM 1057 N N . TRP A 1 135 ? 34.772 12.311 -12.656 1.00 83.69 135 TRP A N 1
ATOM 1058 C CA . TRP A 1 135 ? 35.506 11.053 -12.423 1.00 83.69 135 TRP A CA 1
ATOM 1059 C C . TRP A 1 135 ? 35.028 9.899 -13.325 1.00 83.69 135 TRP A C 1
ATOM 1061 O O . TRP A 1 135 ? 33.835 9.700 -13.569 1.00 83.69 135 TRP A O 1
ATOM 1071 N N . LEU A 1 136 ? 35.971 9.094 -13.817 1.00 78.06 136 LEU A N 1
ATOM 1072 C CA . LEU A 1 136 ? 35.687 8.008 -14.762 1.00 78.06 136 LEU A CA 1
ATOM 1073 C C . LEU A 1 136 ? 34.705 6.943 -14.220 1.00 78.06 136 LEU A C 1
ATOM 1075 O O . LEU A 1 136 ? 33.772 6.612 -14.957 1.00 78.06 136 LEU A O 1
ATOM 1079 N N . PRO A 1 137 ? 34.831 6.432 -12.974 1.00 81.50 137 PRO A N 1
ATOM 1080 C CA . PRO A 1 137 ? 33.953 5.369 -12.479 1.00 81.50 137 PRO A CA 1
ATOM 1081 C C . PRO A 1 137 ? 32.491 5.801 -12.338 1.00 81.50 137 PRO A C 1
ATOM 1083 O O . PRO A 1 137 ? 31.599 5.102 -12.817 1.00 81.50 137 PRO A O 1
ATOM 1086 N N . GLY A 1 138 ? 32.213 6.971 -11.754 1.00 78.69 138 GLY A N 1
ATOM 1087 C CA . GLY A 1 138 ? 30.821 7.399 -11.604 1.00 78.69 138 GLY A CA 1
ATOM 1088 C C . GLY A 1 138 ? 30.187 7.863 -12.906 1.00 78.69 138 GLY A C 1
ATOM 1089 O O . GLY A 1 138 ? 28.989 7.672 -13.065 1.00 78.69 138 GLY A O 1
ATOM 1090 N N . ARG A 1 139 ? 30.958 8.347 -13.891 1.00 81.06 139 ARG A N 1
ATOM 1091 C CA . ARG A 1 139 ? 30.421 8.580 -15.243 1.00 81.06 139 ARG A CA 1
ATOM 1092 C C . ARG A 1 139 ? 29.949 7.276 -15.897 1.00 81.06 139 ARG A C 1
ATOM 1094 O O . ARG A 1 139 ? 28.931 7.269 -16.588 1.00 81.06 139 ARG A O 1
ATOM 1101 N N . GLN A 1 140 ? 30.669 6.174 -15.672 1.00 79.25 140 GLN A N 1
ATOM 1102 C CA . GLN A 1 140 ? 30.262 4.847 -16.149 1.00 79.25 140 GLN A CA 1
ATOM 1103 C C . GLN A 1 140 ? 29.050 4.310 -15.379 1.00 79.25 140 GLN A C 1
ATOM 1105 O O . GLN A 1 140 ? 28.109 3.829 -16.008 1.00 79.25 140 GLN A O 1
ATOM 1110 N N . ALA A 1 141 ? 29.019 4.462 -14.050 1.00 81.06 141 ALA A N 1
ATOM 1111 C CA . ALA A 1 141 ? 27.864 4.084 -13.232 1.00 81.06 141 ALA A CA 1
ATOM 1112 C C . ALA A 1 141 ? 26.589 4.836 -13.662 1.00 81.06 141 ALA A C 1
ATOM 1114 O O . ALA A 1 141 ? 25.550 4.215 -13.882 1.00 81.06 141 ALA A O 1
ATOM 1115 N N . LEU A 1 142 ? 26.691 6.151 -13.892 1.00 81.38 142 LEU A N 1
ATOM 1116 C CA . LEU A 1 142 ? 25.584 6.992 -14.357 1.00 81.38 142 LEU A CA 1
ATOM 1117 C C . LEU A 1 142 ? 25.064 6.549 -15.726 1.00 81.38 142 LEU A C 1
ATOM 1119 O O . LEU A 1 142 ? 23.861 6.409 -15.926 1.00 81.38 142 LEU A O 1
ATOM 1123 N N . ARG A 1 143 ? 25.970 6.275 -16.673 1.00 78.75 143 ARG A N 1
ATOM 1124 C CA . ARG A 1 143 ? 25.606 5.746 -17.998 1.00 78.75 143 ARG A CA 1
ATOM 1125 C C . ARG A 1 143 ? 24.955 4.366 -17.911 1.00 78.75 143 ARG A C 1
ATOM 1127 O O . ARG A 1 143 ? 24.070 4.075 -18.713 1.00 78.75 143 ARG A O 1
ATOM 1134 N N . GLY A 1 144 ? 25.345 3.552 -16.930 1.00 79.25 144 GLY A N 1
ATOM 1135 C CA . GLY A 1 144 ? 24.713 2.269 -16.627 1.00 79.25 144 GLY A CA 1
ATOM 1136 C C . GLY A 1 144 ? 23.225 2.409 -16.299 1.00 79.25 144 GLY A C 1
ATOM 1137 O O . GLY A 1 144 ? 22.417 1.642 -16.821 1.00 79.25 144 GLY A O 1
ATOM 1138 N N . LEU A 1 145 ? 22.848 3.447 -15.541 1.00 79.88 145 LEU A N 1
ATOM 1139 C CA . LEU A 1 145 ? 21.451 3.718 -15.175 1.00 79.88 145 LEU A CA 1
ATOM 1140 C C . LEU A 1 145 ? 20.555 4.023 -16.388 1.00 79.88 145 LEU A C 1
ATOM 1142 O O . LEU A 1 145 ? 19.358 3.738 -16.359 1.00 79.88 145 LEU A O 1
ATOM 1146 N N . PHE A 1 146 ? 21.127 4.547 -17.473 1.00 78.69 146 PHE A N 1
ATOM 1147 C CA . PHE A 1 146 ? 20.396 4.929 -18.687 1.00 78.69 146 PHE A CA 1
ATOM 1148 C C . PHE A 1 146 ? 20.515 3.922 -19.836 1.00 78.69 146 PHE A C 1
ATOM 1150 O O . PHE A 1 146 ? 20.064 4.213 -20.946 1.00 78.69 146 PHE A O 1
ATOM 1157 N N . ARG A 1 147 ? 21.129 2.755 -19.609 1.00 75.12 147 ARG A N 1
ATOM 1158 C CA . ARG A 1 147 ? 21.335 1.764 -20.669 1.00 75.12 147 ARG A CA 1
ATOM 1159 C C . ARG A 1 147 ? 19.984 1.229 -21.183 1.00 75.12 147 ARG A C 1
ATOM 1161 O O . ARG A 1 147 ? 19.110 0.926 -20.366 1.00 75.12 147 ARG A O 1
ATOM 1168 N N . PRO A 1 148 ? 19.802 1.063 -22.511 1.00 63.88 148 PRO A N 1
ATOM 1169 C CA . PRO A 1 148 ? 18.627 0.389 -23.056 1.00 63.88 148 PRO A CA 1
ATOM 1170 C C . PRO A 1 148 ? 18.468 -0.983 -22.390 1.00 63.88 148 PRO A C 1
ATOM 1172 O O . PRO A 1 148 ? 19.444 -1.735 -22.322 1.00 63.88 148 PRO A O 1
ATOM 1175 N N . ARG A 1 149 ? 17.254 -1.292 -21.908 1.00 66.25 149 ARG A N 1
ATOM 1176 C CA . ARG A 1 149 ? 16.883 -2.506 -21.140 1.00 66.25 149 ARG A CA 1
ATOM 1177 C C . ARG A 1 149 ? 17.278 -2.512 -19.655 1.00 66.25 149 ARG A C 1
ATOM 1179 O O . ARG A 1 149 ? 17.277 -3.573 -19.036 1.00 66.25 149 ARG A O 1
ATOM 1186 N N . ASN A 1 150 ? 17.597 -1.360 -19.067 1.00 78.88 150 ASN A N 1
ATOM 1187 C CA . ASN A 1 150 ? 17.821 -1.263 -17.627 1.00 78.88 150 ASN A CA 1
ATOM 1188 C C . ASN A 1 150 ? 16.503 -1.115 -16.834 1.00 78.88 150 ASN A C 1
ATOM 1190 O O . ASN A 1 150 ? 15.633 -0.320 -17.189 1.00 78.88 150 ASN A O 1
ATOM 1194 N N . GLY A 1 151 ? 16.381 -1.856 -15.729 1.00 83.69 151 GLY A N 1
ATOM 1195 C CA . GLY A 1 151 ? 15.198 -1.892 -14.862 1.00 83.69 151 GLY A CA 1
ATOM 1196 C C . GLY A 1 151 ? 15.103 -0.757 -13.838 1.00 83.69 151 GLY A C 1
ATOM 1197 O O . GLY A 1 151 ? 14.142 -0.728 -13.076 1.00 83.69 151 GLY A O 1
ATOM 1198 N N . THR A 1 152 ? 16.059 0.184 -13.802 1.00 89.06 152 THR A N 1
ATOM 1199 C CA . THR A 1 152 ? 16.125 1.237 -12.766 1.00 89.06 152 THR A CA 1
ATOM 1200 C C . THR A 1 152 ? 14.817 2.003 -12.592 1.00 89.06 152 THR A C 1
ATOM 1202 O O . THR A 1 152 ? 14.411 2.214 -11.458 1.00 89.06 152 THR A O 1
ATOM 1205 N N . ARG A 1 153 ? 14.121 2.376 -13.676 1.00 90.50 153 ARG A N 1
ATOM 1206 C CA . ARG A 1 153 ? 12.833 3.090 -13.569 1.00 90.50 153 ARG A CA 1
ATOM 1207 C C . ARG A 1 153 ? 11.800 2.282 -12.793 1.00 90.50 153 ARG A C 1
ATOM 1209 O O . ARG A 1 153 ? 11.234 2.785 -11.834 1.00 90.50 153 ARG A O 1
ATOM 1216 N N . ALA A 1 154 ? 11.597 1.027 -13.189 1.00 90.50 154 ALA A N 1
ATOM 1217 C CA . ALA A 1 154 ? 10.647 0.142 -12.531 1.00 90.50 154 ALA A CA 1
ATOM 1218 C C . ALA A 1 154 ? 11.032 -0.080 -11.062 1.00 90.50 154 ALA A C 1
ATOM 1220 O O . ALA A 1 154 ? 10.187 0.070 -10.192 1.00 90.50 154 ALA A O 1
ATOM 1221 N N . ILE A 1 155 ? 12.315 -0.332 -10.777 1.00 92.88 155 ILE A N 1
ATOM 1222 C CA . ILE A 1 155 ? 12.811 -0.548 -9.408 1.00 92.88 155 ILE A CA 1
ATOM 1223 C C . ILE A 1 155 ? 12.560 0.679 -8.526 1.00 92.88 155 ILE A C 1
ATOM 1225 O O . ILE A 1 155 ? 12.029 0.539 -7.428 1.00 92.88 155 ILE A O 1
ATOM 1229 N N . VAL A 1 156 ? 12.914 1.879 -8.998 1.00 94.31 156 VAL A N 1
ATOM 1230 C CA . VAL A 1 156 ? 12.750 3.116 -8.219 1.00 94.31 156 VAL A CA 1
ATOM 1231 C C . VAL A 1 156 ? 11.271 3.433 -8.008 1.00 94.31 156 VAL A C 1
ATOM 1233 O O . VAL A 1 156 ? 10.889 3.767 -6.888 1.00 94.31 156 VAL A O 1
ATOM 1236 N N . ILE A 1 157 ? 10.422 3.267 -9.028 1.00 95.25 157 ILE A N 1
ATOM 1237 C CA . ILE A 1 157 ? 8.971 3.474 -8.899 1.00 95.25 157 ILE A CA 1
ATOM 1238 C C . ILE A 1 157 ? 8.378 2.480 -7.899 1.00 95.25 157 ILE A C 1
ATOM 1240 O O . ILE A 1 157 ? 7.649 2.888 -7.000 1.00 95.25 157 ILE A O 1
ATOM 1244 N N . THR A 1 158 ? 8.708 1.191 -8.003 1.00 94.88 158 THR A N 1
ATOM 1245 C CA . THR A 1 158 ? 8.202 0.169 -7.078 1.00 94.88 158 THR A CA 1
ATOM 1246 C C . THR A 1 158 ? 8.660 0.437 -5.647 1.00 94.88 158 THR A C 1
ATOM 1248 O O . THR A 1 158 ? 7.835 0.411 -4.737 1.00 94.88 158 THR A O 1
ATOM 1251 N N . LEU A 1 159 ? 9.943 0.748 -5.442 1.00 96.38 159 LEU A N 1
ATOM 1252 C CA . LEU A 1 159 ? 10.491 1.013 -4.113 1.00 96.38 159 LEU A CA 1
ATOM 1253 C C . LEU A 1 159 ? 9.890 2.277 -3.486 1.00 96.38 159 LEU A C 1
ATOM 1255 O O . LEU A 1 159 ? 9.492 2.254 -2.326 1.00 96.38 159 LEU A O 1
ATOM 1259 N N . SER A 1 160 ? 9.792 3.365 -4.253 1.00 96.50 160 SER A N 1
ATOM 1260 C CA . SER A 1 160 ? 9.208 4.624 -3.772 1.00 96.50 160 SER A CA 1
ATOM 1261 C C . SER A 1 160 ? 7.707 4.507 -3.519 1.00 96.50 160 SER A C 1
ATOM 1263 O O . SER A 1 160 ? 7.232 5.024 -2.516 1.00 96.50 160 SER A O 1
ATOM 1265 N N . THR A 1 161 ? 6.967 3.779 -4.360 1.00 96.94 161 THR A N 1
ATOM 1266 C CA . THR A 1 161 ? 5.535 3.522 -4.134 1.00 96.94 161 THR A CA 1
ATOM 1267 C C . THR A 1 161 ? 5.333 2.669 -2.882 1.00 96.94 161 THR A C 1
ATOM 1269 O O . THR A 1 161 ? 4.502 3.013 -2.048 1.00 96.94 161 THR A O 1
ATOM 1272 N N . ALA A 1 162 ? 6.123 1.605 -2.695 1.00 96.50 162 ALA A N 1
ATOM 1273 C CA . ALA A 1 162 ? 6.053 0.766 -1.496 1.00 96.50 162 ALA A CA 1
ATOM 1274 C C . ALA A 1 162 ? 6.379 1.558 -0.220 1.00 96.50 162 ALA A C 1
ATOM 1276 O O . ALA A 1 162 ? 5.638 1.486 0.760 1.00 96.50 162 ALA A O 1
ATOM 1277 N N . LEU A 1 163 ? 7.447 2.361 -0.249 1.00 97.06 163 LEU A N 1
ATOM 1278 C CA . LEU A 1 163 ? 7.803 3.235 0.867 1.00 97.06 163 LEU A CA 1
ATOM 1279 C C . LEU A 1 163 ? 6.739 4.317 1.104 1.00 97.06 163 LEU A C 1
ATOM 1281 O O . LEU A 1 163 ? 6.446 4.636 2.249 1.00 97.06 163 LEU A O 1
ATOM 1285 N N . GLY A 1 164 ? 6.126 4.846 0.044 1.00 97.06 164 GLY A N 1
ATOM 1286 C CA . GLY A 1 164 ? 5.034 5.814 0.127 1.00 97.06 164 GLY A CA 1
ATOM 1287 C C . GLY A 1 164 ? 3.783 5.234 0.785 1.00 97.06 164 GLY A C 1
ATOM 1288 O O . GLY A 1 164 ? 3.176 5.896 1.622 1.00 97.06 164 GLY A O 1
ATOM 1289 N N . VAL A 1 165 ? 3.438 3.980 0.481 1.00 96.56 165 VAL A N 1
ATOM 1290 C CA . VAL A 1 165 ? 2.360 3.260 1.179 1.00 96.56 165 VAL A CA 1
ATOM 1291 C C . VAL A 1 165 ? 2.709 3.071 2.655 1.00 96.56 165 VAL A C 1
ATOM 1293 O O . VAL A 1 165 ? 1.879 3.365 3.511 1.00 96.56 165 VAL A O 1
ATOM 1296 N N . LEU A 1 166 ? 3.938 2.649 2.972 1.00 97.25 166 LEU A N 1
ATOM 1297 C CA . LEU A 1 166 ? 4.375 2.492 4.363 1.00 97.25 166 LEU A CA 1
ATOM 1298 C C . LEU A 1 166 ? 4.317 3.821 5.132 1.00 97.25 166 LEU A C 1
ATOM 1300 O O . LEU A 1 166 ? 3.844 3.871 6.264 1.00 97.25 166 LEU A O 1
ATOM 1304 N N . PHE A 1 167 ? 4.747 4.908 4.497 1.00 96.69 167 PHE A N 1
ATOM 1305 C CA . PHE A 1 167 ? 4.663 6.247 5.062 1.00 96.69 167 PHE A CA 1
ATOM 1306 C C . PHE A 1 167 ? 3.211 6.700 5.255 1.00 96.69 167 PHE A C 1
ATOM 1308 O O . PHE A 1 167 ? 2.885 7.282 6.283 1.00 96.69 167 PHE A O 1
ATOM 1315 N N . CYS A 1 168 ? 2.318 6.392 4.313 1.00 96.06 168 CYS A N 1
ATOM 1316 C CA . CYS A 1 168 ? 0.891 6.669 4.453 1.00 96.06 168 CYS A CA 1
ATOM 1317 C C . CYS A 1 168 ? 0.297 5.946 5.668 1.00 96.06 168 CYS A C 1
ATOM 1319 O O . CYS A 1 168 ? -0.397 6.576 6.460 1.00 96.06 168 CYS A O 1
ATOM 1321 N N . ILE A 1 169 ? 0.635 4.667 5.868 1.00 96.06 169 ILE A N 1
ATOM 1322 C CA . ILE A 1 169 ? 0.222 3.906 7.058 1.00 96.06 169 ILE A CA 1
ATOM 1323 C C . ILE A 1 169 ? 0.729 4.587 8.333 1.00 96.06 169 ILE A C 1
ATOM 1325 O O . ILE A 1 169 ? -0.046 4.787 9.262 1.00 96.06 169 ILE A O 1
ATOM 1329 N N . PHE A 1 170 ? 1.998 4.995 8.362 1.00 96.00 170 PHE A N 1
ATOM 1330 C CA . PHE A 1 170 ? 2.576 5.703 9.505 1.00 96.00 170 PHE A CA 1
ATOM 1331 C C . PHE A 1 170 ? 1.854 7.024 9.805 1.00 96.00 170 PHE A C 1
ATOM 1333 O O . PHE A 1 170 ? 1.546 7.316 10.958 1.00 96.00 170 PHE A O 1
ATOM 1340 N N . VAL A 1 171 ? 1.542 7.814 8.776 1.00 95.94 171 VAL A N 1
ATOM 1341 C CA . VAL A 1 171 ? 0.796 9.071 8.934 1.00 95.94 171 VAL A CA 1
ATOM 1342 C C . VAL A 1 171 ? -0.620 8.806 9.440 1.00 95.94 171 VAL A C 1
ATOM 1344 O O . VAL A 1 171 ? -1.084 9.520 10.327 1.00 95.94 171 VAL A O 1
ATOM 1347 N N . ILE A 1 172 ? -1.295 7.775 8.927 1.00 94.81 172 ILE A N 1
ATOM 1348 C CA . ILE A 1 172 ? -2.614 7.361 9.420 1.00 94.81 172 ILE A CA 1
ATOM 1349 C C . ILE A 1 172 ? -2.519 6.952 10.893 1.00 94.81 172 ILE A C 1
ATOM 1351 O O . ILE A 1 172 ? -3.335 7.397 11.694 1.00 94.81 172 ILE A O 1
ATOM 1355 N N . GLU A 1 173 ? -1.512 6.167 11.281 1.00 93.50 173 GLU A N 1
ATOM 1356 C CA . GLU A 1 173 ? -1.301 5.782 12.680 1.00 93.50 173 GLU A CA 1
ATOM 1357 C C . GLU A 1 173 ? -1.086 7.009 13.573 1.00 93.50 173 GLU A C 1
ATOM 1359 O O . GLU A 1 173 ? -1.703 7.120 14.633 1.00 93.50 173 GLU A O 1
ATOM 1364 N N . GLN A 1 174 ? -0.243 7.952 13.147 1.00 93.62 174 GLN A N 1
ATOM 1365 C CA . GLN A 1 174 ? -0.031 9.194 13.885 1.00 93.62 174 GLN A CA 1
ATOM 1366 C C . GLN A 1 174 ? -1.315 10.009 14.013 1.00 93.62 174 GLN A C 1
ATOM 1368 O O . GLN A 1 174 ? -1.599 10.523 15.094 1.00 93.62 174 GLN A O 1
ATOM 1373 N N . ASN A 1 175 ? -2.095 10.102 12.936 1.00 93.12 175 ASN A N 1
ATOM 1374 C CA . ASN A 1 175 ? -3.364 10.813 12.935 1.00 93.12 175 ASN A CA 1
ATOM 1375 C C . ASN A 1 175 ? -4.346 10.165 13.920 1.00 93.12 175 ASN A C 1
ATOM 1377 O O . ASN A 1 175 ? -4.878 10.852 14.786 1.00 93.12 175 ASN A O 1
ATOM 1381 N N . LEU A 1 176 ? -4.484 8.837 13.887 1.00 91.81 176 LEU A N 1
ATOM 1382 C CA . LEU A 1 176 ? -5.327 8.102 14.829 1.00 91.81 176 LEU A CA 1
ATOM 1383 C C . LEU A 1 176 ? -4.861 8.281 16.278 1.00 91.81 176 LEU A C 1
ATOM 1385 O O . LEU A 1 176 ? -5.685 8.522 17.158 1.00 91.81 176 LEU A O 1
ATOM 1389 N N . ARG A 1 177 ? -3.552 8.225 16.547 1.00 87.31 177 ARG A N 1
ATOM 1390 C CA . ARG A 1 177 ? -3.016 8.486 17.893 1.00 87.31 177 ARG A CA 1
ATOM 1391 C C . ARG A 1 177 ? -3.312 9.911 18.356 1.00 87.31 177 ARG A C 1
ATOM 1393 O O . ARG A 1 177 ? -3.700 10.097 19.507 1.00 87.31 177 ARG A O 1
ATOM 1400 N N . ALA A 1 178 ? -3.152 10.907 17.492 1.00 87.19 178 ALA A N 1
ATOM 1401 C CA . ALA A 1 178 ? -3.468 12.291 17.830 1.00 87.19 178 ALA A CA 1
ATOM 1402 C C . ALA A 1 178 ? -4.970 12.460 18.132 1.00 87.19 178 ALA A C 1
ATOM 1404 O O . ALA A 1 178 ? -5.338 13.010 19.171 1.00 87.19 178 ALA A O 1
ATOM 1405 N N . SER A 1 179 ? -5.834 11.914 17.275 1.00 85.19 179 SER A N 1
ATOM 1406 C CA . SER A 1 179 ? -7.290 12.049 17.388 1.00 85.19 179 SER A CA 1
ATOM 1407 C C . SER A 1 179 ? -7.917 11.239 18.523 1.00 85.19 179 SER A C 1
ATOM 1409 O O . SER A 1 179 ? -8.925 11.670 19.071 1.00 85.19 179 SER A O 1
ATOM 1411 N N . PHE A 1 180 ? -7.357 10.083 18.885 1.00 78.75 180 PHE A N 1
ATOM 1412 C CA . PHE A 1 180 ? -7.991 9.175 19.853 1.00 78.75 180 PHE A CA 1
ATOM 1413 C C . PHE A 1 180 ? -7.203 8.952 21.137 1.00 78.75 180 PHE A C 1
ATOM 1415 O O . PHE A 1 180 ? -7.808 8.605 22.141 1.00 78.75 180 PHE A O 1
ATOM 1422 N N . VAL A 1 181 ? -5.882 9.130 21.142 1.00 76.00 181 VAL A N 1
ATOM 1423 C CA . VAL A 1 181 ? -5.069 8.914 22.352 1.00 76.00 181 VAL A CA 1
ATOM 1424 C C . VAL A 1 181 ? -4.729 10.249 23.000 1.00 76.00 181 VAL A C 1
ATOM 1426 O O . VAL A 1 181 ? -4.935 10.425 24.192 1.00 76.00 181 VAL A O 1
ATOM 1429 N N . GLN A 1 182 ? -4.245 11.210 22.213 1.00 74.62 182 GLN A N 1
ATOM 1430 C CA . GLN A 1 182 ? -3.800 12.510 22.735 1.00 74.62 182 GLN A CA 1
ATOM 1431 C C . GLN A 1 182 ? -4.944 13.506 22.938 1.00 74.62 182 GLN A C 1
ATOM 1433 O O . GLN A 1 182 ? -4.790 14.472 23.677 1.00 74.62 182 GLN A O 1
ATOM 1438 N N . SER A 1 183 ? -6.087 13.283 22.287 1.00 73.00 183 SER A N 1
ATOM 1439 C CA . SER A 1 183 ? -7.275 14.126 22.457 1.00 73.00 183 SER A CA 1
ATOM 1440 C C . SER A 1 183 ? -7.996 13.885 23.789 1.00 73.00 183 SER A C 1
ATOM 1442 O O . SER A 1 183 ? -8.857 14.680 24.161 1.00 73.00 183 SER A O 1
ATOM 1444 N N . TYR A 1 184 ? -7.653 12.817 24.519 1.00 71.75 184 TYR A N 1
ATOM 1445 C CA . TYR A 1 184 ? -8.160 12.584 25.867 1.00 71.75 184 TYR A CA 1
ATOM 1446 C C . TYR A 1 184 ? -7.272 13.291 26.901 1.00 71.75 184 TYR A C 1
ATOM 1448 O O . TYR A 1 184 ? -6.050 13.124 26.867 1.00 71.75 184 TYR A O 1
ATOM 1456 N N . PRO A 1 185 ? -7.860 14.067 27.832 1.00 74.38 185 PRO A N 1
ATOM 1457 C CA . PRO A 1 185 ? -7.138 14.581 28.989 1.00 74.38 185 PRO A CA 1
ATOM 1458 C C . PRO A 1 185 ? -6.414 13.452 29.746 1.00 74.38 185 PRO A C 1
ATOM 1460 O O . PRO A 1 185 ? -6.941 12.339 29.793 1.00 74.38 185 PRO A O 1
ATOM 1463 N N . PRO A 1 186 ? -5.259 13.720 30.387 1.00 69.88 186 PRO A N 1
ATOM 1464 C CA . PRO A 1 186 ? -4.534 12.715 31.172 1.00 69.88 186 PRO A CA 1
ATOM 1465 C C . PRO A 1 186 ? -5.393 12.046 32.255 1.00 69.88 186 PRO A C 1
ATOM 1467 O O . PRO A 1 186 ? -5.195 10.871 32.545 1.00 69.88 186 PRO A O 1
ATOM 1470 N N . ASP A 1 187 ? -6.367 12.784 32.797 1.00 72.12 187 ASP A N 1
ATOM 1471 C CA . ASP A 1 187 ? -7.273 12.341 33.863 1.00 72.12 187 ASP A CA 1
ATOM 1472 C C . ASP A 1 187 ? -8.615 11.798 33.337 1.00 72.12 187 ASP A C 1
ATOM 1474 O O . ASP A 1 187 ? -9.580 11.662 34.091 1.00 72.12 187 ASP A O 1
ATOM 1478 N N . ALA A 1 188 ? -8.734 11.522 32.034 1.00 71.19 188 ALA A N 1
ATOM 1479 C CA . ALA A 1 188 ? -9.980 11.005 31.486 1.00 71.19 188 ALA A CA 1
ATOM 1480 C C . ALA A 1 188 ? -10.251 9.563 31.968 1.00 71.19 188 ALA A C 1
ATOM 1482 O O . ALA A 1 188 ? -9.359 8.712 31.874 1.00 71.19 188 ALA A O 1
ATOM 1483 N N . PRO A 1 189 ? -11.480 9.243 32.421 1.00 72.38 189 PRO A N 1
ATOM 1484 C CA . PRO A 1 189 ? -11.827 7.887 32.829 1.00 72.38 189 PRO A CA 1
ATOM 1485 C C . PRO A 1 189 ? -11.675 6.905 31.663 1.00 72.38 189 PRO A C 1
ATOM 1487 O O . PRO A 1 189 ? -12.126 7.167 30.548 1.00 72.38 189 PRO A O 1
ATOM 1490 N N . ASN A 1 190 ? -11.078 5.745 31.926 1.00 77.94 190 ASN A N 1
ATOM 1491 C CA . ASN A 1 190 ? -10.977 4.636 30.971 1.00 77.94 190 ASN A CA 1
ATOM 1492 C C . ASN A 1 190 ? -12.136 3.629 31.093 1.00 77.94 190 ASN A C 1
ATOM 1494 O O . ASN A 1 190 ? -12.231 2.704 30.287 1.00 77.94 190 ASN A O 1
ATOM 1498 N N . VAL A 1 191 ? -13.016 3.808 32.083 1.00 79.62 191 VAL A N 1
ATOM 1499 C CA . VAL A 1 191 ? -14.187 2.965 32.335 1.00 79.62 191 VAL A CA 1
ATOM 1500 C C . VAL A 1 191 ? -15.393 3.861 32.586 1.00 79.62 191 VAL A C 1
ATOM 1502 O O . VAL A 1 191 ? -15.361 4.731 33.453 1.00 79.62 191 VAL A O 1
ATOM 1505 N N . PHE A 1 192 ? -16.466 3.622 31.835 1.00 84.00 192 PHE A N 1
ATOM 1506 C CA . PHE A 1 192 ? -17.750 4.288 32.015 1.00 84.00 192 PHE A CA 1
ATOM 1507 C C . PHE A 1 192 ? -18.815 3.236 32.287 1.00 84.00 192 PHE A C 1
ATOM 1509 O O . PHE A 1 192 ? -18.946 2.268 31.537 1.00 84.00 192 PHE A O 1
ATOM 1516 N N . PHE A 1 193 ? -19.593 3.453 33.340 1.00 86.06 193 PHE A N 1
ATOM 1517 C CA . PHE A 1 193 ? -20.778 2.662 33.627 1.00 86.06 193 PHE A CA 1
ATOM 1518 C C . PHE A 1 193 ? -21.998 3.452 33.168 1.00 86.06 193 PHE A C 1
ATOM 1520 O O . PHE A 1 193 ? -22.164 4.620 33.511 1.00 86.06 193 PHE A O 1
ATOM 1527 N N . LEU A 1 194 ? -22.818 2.825 32.331 1.00 88.56 194 LEU A N 1
ATOM 1528 C CA . LEU A 1 194 ? -24.034 3.420 31.786 1.00 88.56 194 LEU A CA 1
ATOM 1529 C C . LEU A 1 194 ? -25.249 2.816 32.488 1.00 88.56 194 LEU A C 1
ATOM 1531 O O . LEU A 1 194 ? -25.171 1.706 33.006 1.00 88.56 194 LEU A O 1
ATOM 1535 N N . ASP A 1 195 ? -26.369 3.537 32.450 1.00 87.12 195 ASP A N 1
ATOM 1536 C CA . ASP A 1 195 ? -27.668 3.060 32.948 1.00 87.12 195 ASP A CA 1
ATOM 1537 C C . ASP A 1 195 ? -27.723 2.799 34.468 1.00 87.12 195 ASP A C 1
ATOM 1539 O O . ASP A 1 195 ? -28.478 1.954 34.941 1.00 87.12 195 ASP A O 1
ATOM 1543 N N . ILE A 1 196 ? -26.939 3.547 35.258 1.00 86.94 196 ILE A N 1
ATOM 1544 C CA . ILE A 1 196 ? -27.058 3.524 36.723 1.00 86.94 196 ILE A CA 1
ATOM 1545 C C . ILE A 1 196 ? -28.256 4.381 37.134 1.00 86.94 196 ILE A C 1
ATOM 1547 O O . ILE A 1 196 ? -28.248 5.606 36.975 1.00 86.94 196 ILE A O 1
ATOM 1551 N N . GLN A 1 197 ? -29.284 3.732 37.677 1.00 88.00 197 GLN A N 1
ATOM 1552 C CA . GLN A 1 197 ? -30.481 4.416 38.162 1.00 88.00 197 GLN A CA 1
ATOM 1553 C C . GLN A 1 197 ? -30.217 5.128 39.504 1.00 88.00 197 GLN A C 1
ATOM 1555 O O . GLN A 1 197 ? -29.336 4.705 40.257 1.00 88.00 197 GLN A O 1
ATOM 1560 N N . PRO A 1 198 ? -30.960 6.204 39.836 1.00 86.69 198 PRO A N 1
ATOM 1561 C CA . PRO A 1 198 ? -30.735 6.981 41.060 1.00 86.69 198 PRO A CA 1
ATOM 1562 C C . PRO A 1 198 ? -30.801 6.161 42.356 1.00 86.69 198 PRO A C 1
ATOM 1564 O O . PRO A 1 198 ? -30.045 6.424 43.285 1.00 86.69 198 PRO A O 1
ATOM 1567 N N . ASP A 1 199 ? -31.662 5.145 42.411 1.00 90.25 199 ASP A N 1
ATOM 1568 C CA . ASP A 1 199 ? -31.821 4.226 43.545 1.00 90.25 199 ASP A CA 1
ATOM 1569 C C . ASP A 1 199 ? -30.678 3.203 43.672 1.00 90.25 199 ASP A C 1
ATOM 1571 O O . ASP A 1 199 ? -30.495 2.605 44.730 1.00 90.25 199 ASP A O 1
ATOM 1575 N N . GLN A 1 200 ? -29.882 3.019 42.615 1.00 88.69 200 GLN A N 1
ATOM 1576 C CA . GLN A 1 200 ? -28.786 2.046 42.564 1.00 88.69 200 GLN A CA 1
ATOM 1577 C C . GLN A 1 200 ? -27.419 2.650 42.910 1.00 88.69 200 GLN A C 1
ATOM 1579 O O . GLN A 1 200 ? -26.455 1.906 43.091 1.00 88.69 200 GLN A O 1
ATOM 1584 N N . GLN A 1 201 ? -27.317 3.978 43.031 1.00 87.19 201 GLN A N 1
ATOM 1585 C CA . GLN A 1 201 ? -26.041 4.678 43.225 1.00 87.19 201 GLN A CA 1
ATOM 1586 C C . GLN A 1 201 ? -25.330 4.277 44.527 1.00 87.19 201 GLN A C 1
ATOM 1588 O O . GLN A 1 201 ? -24.124 4.034 44.511 1.00 87.19 201 GLN A O 1
ATOM 1593 N N . GLU A 1 202 ? -26.059 4.149 45.642 1.00 85.56 202 GLU A N 1
ATOM 1594 C CA . GLU A 1 202 ? -25.470 3.762 46.936 1.00 85.56 202 GLU A CA 1
ATOM 1595 C C . GLU A 1 202 ? -24.935 2.323 46.917 1.00 85.56 202 GLU A C 1
ATOM 1597 O O . GLU A 1 202 ? -23.803 2.067 47.333 1.00 85.56 202 GLU A O 1
ATOM 1602 N N . ALA A 1 203 ? -25.718 1.380 46.384 1.00 86.88 203 ALA A N 1
ATOM 1603 C CA . ALA A 1 203 ? -25.311 -0.020 46.272 1.00 86.88 203 ALA A CA 1
ATOM 1604 C C . ALA A 1 203 ? -24.129 -0.198 45.302 1.00 86.88 203 ALA A C 1
ATOM 1606 O O . ALA A 1 203 ? -23.224 -1.003 45.552 1.00 86.88 203 ALA A O 1
ATOM 1607 N N . PHE A 1 204 ? -24.112 0.574 44.213 1.00 88.25 204 PHE A N 1
ATOM 1608 C CA . PHE A 1 204 ? -23.026 0.565 43.240 1.00 88.25 204 PHE A CA 1
ATOM 1609 C C . PHE A 1 204 ? -21.727 1.128 43.832 1.00 88.25 204 PHE A C 1
ATOM 1611 O O . PHE A 1 204 ? -20.694 0.462 43.758 1.00 88.25 204 PHE A O 1
ATOM 1618 N N . ALA A 1 205 ? -21.780 2.286 44.499 1.00 87.12 205 ALA A N 1
ATOM 1619 C CA . ALA A 1 205 ? -20.618 2.885 45.160 1.00 87.12 205 ALA A CA 1
ATOM 1620 C C . ALA A 1 205 ? -20.029 1.965 46.247 1.00 87.12 205 ALA A C 1
ATOM 1622 O O . ALA A 1 205 ? -18.810 1.796 46.325 1.00 87.12 205 ALA A O 1
ATOM 1623 N N . ALA A 1 206 ? -20.884 1.298 47.032 1.00 87.69 206 ALA A N 1
ATOM 1624 C CA . ALA A 1 206 ? -20.451 0.324 48.035 1.00 87.69 206 ALA A CA 1
ATOM 1625 C C . ALA A 1 206 ? -19.746 -0.899 47.421 1.00 87.69 206 ALA A C 1
ATOM 1627 O O . ALA A 1 206 ? -18.815 -1.439 48.017 1.00 87.69 206 ALA A O 1
ATOM 1628 N N . THR A 1 207 ? -20.166 -1.323 46.226 1.00 87.81 207 THR A N 1
ATOM 1629 C CA . THR A 1 207 ? -19.549 -2.447 45.503 1.00 87.81 207 THR A CA 1
ATOM 1630 C C . THR A 1 207 ? -18.216 -2.047 44.871 1.00 87.81 207 THR A C 1
ATOM 1632 O O . THR A 1 207 ? -17.273 -2.837 44.868 1.00 87.81 207 THR A O 1
ATOM 1635 N N . LEU A 1 208 ? -18.129 -0.824 44.342 1.00 87.44 208 LEU A N 1
ATOM 1636 C CA . LEU A 1 208 ? -16.930 -0.308 43.684 1.00 87.44 208 LEU A CA 1
ATOM 1637 C C . LEU A 1 208 ? -15.821 0.040 44.694 1.00 87.44 208 LEU A C 1
ATOM 1639 O O . LEU A 1 208 ? -14.641 -0.033 44.360 1.00 87.44 208 LEU A O 1
ATOM 1643 N N . GLY A 1 209 ? -16.192 0.410 45.926 1.00 85.44 209 GLY A N 1
ATOM 1644 C CA . GLY A 1 209 ? -15.247 0.768 46.990 1.00 85.44 209 GLY A CA 1
ATOM 1645 C C . GLY A 1 209 ? -14.528 2.106 46.768 1.00 85.44 209 GLY A C 1
ATOM 1646 O O . GLY A 1 209 ? -13.538 2.386 47.441 1.00 85.44 209 GLY A O 1
ATOM 1647 N N . MET A 1 210 ? -15.012 2.922 45.828 1.00 81.94 210 MET A N 1
ATOM 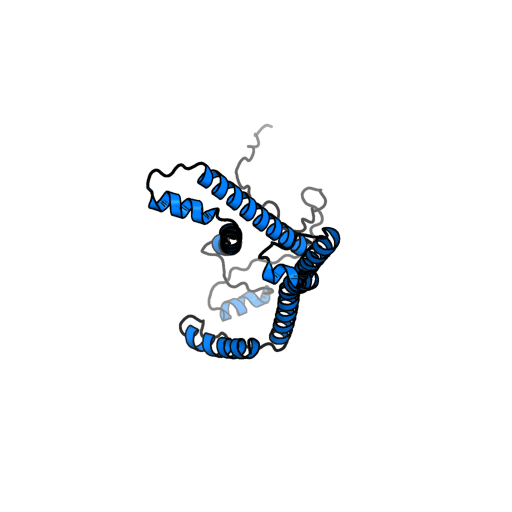1648 C CA . MET A 1 210 ? -14.500 4.250 45.484 1.00 81.94 210 MET A CA 1
ATOM 1649 C C . MET A 1 210 ? -15.664 5.180 45.118 1.00 81.94 210 MET A C 1
ATOM 1651 O O . MET A 1 210 ? -16.693 4.717 44.622 1.00 81.94 210 MET A O 1
ATOM 1655 N N . GLU A 1 211 ? -15.508 6.483 45.360 1.00 78.81 211 GLU A N 1
ATOM 1656 C CA . GLU A 1 211 ? -16.485 7.487 44.920 1.00 78.81 211 GLU A CA 1
ATOM 1657 C C . GLU A 1 211 ? -16.524 7.550 43.388 1.00 78.81 211 GLU A C 1
ATOM 1659 O O . GLU A 1 211 ? -15.488 7.642 42.728 1.00 78.81 211 GLU A O 1
ATOM 1664 N N . ALA A 1 212 ? -17.733 7.478 42.831 1.00 80.12 212 ALA A N 1
ATOM 1665 C CA . ALA A 1 212 ? -17.991 7.587 41.403 1.00 80.12 212 ALA A CA 1
ATOM 1666 C C . ALA A 1 212 ? -18.673 8.927 41.105 1.00 80.12 212 ALA A C 1
ATOM 1668 O O . ALA A 1 212 ? -19.584 9.332 41.826 1.00 80.12 212 ALA A O 1
ATOM 1669 N N . ASP A 1 213 ? -18.241 9.597 40.036 1.00 83.25 213 ASP A N 1
ATOM 1670 C CA . ASP A 1 213 ? -18.882 10.820 39.555 1.00 83.25 213 ASP A CA 1
ATOM 1671 C C . ASP A 1 213 ? -20.053 10.459 38.625 1.00 83.25 213 ASP A C 1
ATOM 1673 O O . ASP A 1 213 ? -19.882 9.738 37.636 1.00 83.25 213 ASP A O 1
ATOM 1677 N N . TYR A 1 214 ? -21.260 10.921 38.960 1.00 83.75 214 TYR A N 1
ATOM 1678 C CA . TYR A 1 214 ? -22.492 10.554 38.260 1.00 83.75 214 TYR A CA 1
ATOM 1679 C C . TYR A 1 214 ? -22.963 11.692 37.356 1.00 83.75 214 TYR A C 1
ATOM 1681 O O . TYR A 1 214 ? -23.469 12.713 37.820 1.00 83.75 214 TYR A O 1
ATOM 1689 N N . VAL A 1 215 ? -22.880 11.480 36.041 1.00 84.88 215 VAL A N 1
ATOM 1690 C CA . VAL A 1 215 ? -23.381 12.432 35.041 1.00 84.88 215 VAL A CA 1
ATOM 1691 C C . VAL A 1 215 ? -24.717 11.934 34.474 1.00 84.88 215 VAL A C 1
ATOM 1693 O O . VAL A 1 215 ? -24.758 10.856 33.876 1.00 84.88 215 VAL A O 1
ATOM 1696 N N . PRO A 1 216 ? -25.827 12.685 34.615 1.00 82.25 216 PRO A N 1
ATOM 1697 C CA . PRO A 1 216 ? -27.123 12.254 34.104 1.00 82.25 216 PRO A CA 1
ATOM 1698 C C . PRO A 1 216 ? -27.144 12.248 32.570 1.00 82.25 216 PRO A C 1
ATOM 1700 O O . PRO A 1 216 ? -26.905 13.264 31.915 1.00 82.25 216 PRO A O 1
ATOM 1703 N N . ALA A 1 217 ? -27.496 11.103 31.984 1.00 80.88 217 ALA A N 1
ATOM 1704 C CA . ALA A 1 217 ? -27.668 10.965 30.544 1.00 80.88 217 ALA A CA 1
ATOM 1705 C C . ALA A 1 217 ? -29.102 11.344 30.131 1.00 80.88 217 ALA A C 1
ATOM 1707 O O . ALA A 1 217 ? -30.030 10.543 30.233 1.00 80.88 217 ALA A O 1
ATOM 1708 N N . VAL A 1 218 ? -29.296 12.571 29.639 1.00 80.88 218 VAL A N 1
ATOM 1709 C CA . VAL A 1 218 ? -30.596 13.023 29.115 1.00 80.88 218 VAL A CA 1
ATOM 1710 C C . VAL A 1 218 ? -30.678 12.750 27.615 1.00 80.88 218 VAL A C 1
ATOM 1712 O O . VAL A 1 218 ? -29.911 13.301 26.826 1.00 80.88 218 VAL A O 1
ATOM 1715 N N . ARG A 1 219 ? -31.645 11.927 27.194 1.00 77.00 219 ARG A N 1
ATOM 1716 C CA . ARG A 1 219 ? -31.922 11.673 25.774 1.00 77.00 219 ARG A CA 1
ATOM 1717 C C . ARG A 1 219 ? -33.060 12.573 25.298 1.00 77.00 219 ARG A C 1
ATOM 1719 O O . ARG A 1 219 ? -34.220 12.317 25.601 1.00 77.00 219 ARG A O 1
ATOM 1726 N N . ALA A 1 220 ? -32.732 13.606 24.527 1.00 82.19 220 ALA A N 1
ATOM 1727 C CA . ALA A 1 220 ? -33.709 14.508 23.919 1.00 82.19 220 ALA A CA 1
ATOM 1728 C C . ALA A 1 220 ? -33.525 14.573 22.396 1.00 82.19 220 ALA A C 1
ATOM 1730 O O . ALA A 1 220 ? -32.406 14.486 21.889 1.00 82.19 220 ALA A O 1
ATOM 1731 N N . ALA A 1 221 ? -34.626 14.727 21.657 1.00 80.38 221 ALA A N 1
ATOM 1732 C CA . ALA A 1 221 ? -34.566 15.008 20.228 1.00 80.38 221 ALA A CA 1
ATOM 1733 C C . ALA A 1 221 ? -34.208 16.486 20.018 1.00 80.38 221 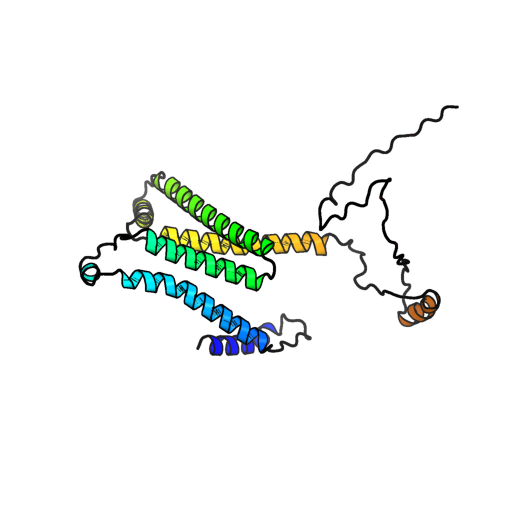ALA A C 1
ATOM 1735 O O . ALA A 1 221 ? -34.916 17.375 20.490 1.00 80.38 221 ALA A O 1
ATOM 1736 N N . LEU A 1 222 ? -33.109 16.754 19.310 1.00 79.88 222 LEU A N 1
ATOM 1737 C CA . LEU A 1 222 ? -32.732 18.115 18.939 1.00 79.88 222 LEU A CA 1
ATOM 1738 C C . LEU A 1 222 ? -33.685 18.604 17.837 1.00 79.88 222 LEU A C 1
ATOM 1740 O O . LEU A 1 222 ? -33.685 18.049 16.741 1.00 79.88 222 LEU A O 1
ATOM 1744 N N . MET A 1 223 ? -34.505 19.614 18.137 1.00 84.06 223 MET A N 1
ATOM 1745 C CA . MET A 1 223 ? -35.502 20.166 17.203 1.00 84.06 223 MET A CA 1
ATOM 1746 C C . MET A 1 223 ? -34.997 21.410 16.467 1.00 84.06 223 MET A C 1
ATOM 1748 O O . MET A 1 223 ? -35.325 21.592 15.302 1.00 84.06 223 MET A O 1
ATOM 1752 N N . ALA A 1 224 ? -34.204 22.255 17.133 1.00 85.56 224 ALA A N 1
ATOM 1753 C CA . ALA A 1 224 ? -33.589 23.453 16.563 1.00 85.56 224 ALA A CA 1
ATOM 1754 C C . ALA A 1 224 ? -32.380 23.892 17.400 1.00 85.56 224 ALA A C 1
ATOM 1756 O O . ALA A 1 224 ? -32.358 23.690 18.615 1.00 85.56 224 ALA A O 1
ATOM 1757 N N . VAL A 1 225 ? -31.398 24.527 16.757 1.00 82.44 225 VAL A N 1
ATOM 1758 C CA . VAL A 1 225 ? -30.301 25.248 17.426 1.00 82.44 225 VAL A CA 1
ATOM 1759 C C . VAL A 1 225 ? -30.404 26.703 16.991 1.00 82.44 225 VAL A C 1
ATOM 1761 O O . VAL A 1 225 ? -30.342 26.989 15.798 1.00 82.44 225 VAL A O 1
ATOM 1764 N N . ASN A 1 226 ? -30.616 27.621 17.938 1.00 84.56 226 ASN A N 1
ATOM 1765 C CA . ASN A 1 226 ? -30.811 29.053 17.661 1.00 84.56 226 ASN A CA 1
ATOM 1766 C C . ASN A 1 226 ? -31.892 29.341 16.594 1.00 84.56 226 ASN A C 1
ATOM 1768 O O . ASN A 1 226 ? -31.737 30.232 15.765 1.00 84.56 226 ASN A O 1
ATOM 1772 N N . GLY A 1 227 ? -32.980 28.561 16.592 1.00 83.38 227 GLY A N 1
ATOM 1773 C CA . GLY A 1 227 ? -34.108 28.730 15.666 1.00 83.38 227 GLY A CA 1
ATOM 1774 C C . GLY A 1 227 ? -33.886 28.197 14.245 1.00 83.38 227 GLY A C 1
ATOM 1775 O O . GLY A 1 227 ? -34.816 28.240 13.444 1.00 83.38 227 GLY A O 1
ATOM 1776 N N . ALA A 1 228 ? -32.704 27.661 13.928 1.00 81.62 228 ALA A N 1
ATOM 1777 C CA . ALA A 1 228 ? -32.444 26.976 12.665 1.00 81.62 228 ALA A CA 1
ATOM 1778 C C . ALA A 1 228 ? -32.648 25.461 12.811 1.00 81.62 228 ALA A C 1
ATOM 1780 O O . ALA A 1 228 ? -32.353 24.891 13.870 1.00 81.62 228 ALA A O 1
ATOM 1781 N N . GLU A 1 229 ? -33.114 24.808 11.738 1.00 78.38 229 GLU A N 1
ATOM 1782 C CA . GLU A 1 229 ? -33.143 23.345 11.679 1.00 78.38 229 GLU A CA 1
ATOM 1783 C C . GLU A 1 229 ? -31.746 22.798 12.012 1.00 78.38 229 GLU A C 1
ATOM 1785 O O . GLU A 1 229 ? -30.750 23.290 11.462 1.00 78.38 229 GLU A O 1
ATOM 1790 N N . PRO A 1 230 ? -31.634 21.805 12.914 1.00 73.50 230 PRO A N 1
ATOM 1791 C CA . PRO A 1 230 ? -30.357 21.221 13.262 1.00 73.50 230 PRO A CA 1
ATOM 1792 C C . PRO A 1 230 ? -29.728 20.682 11.989 1.00 73.50 230 PRO A C 1
ATOM 1794 O O . PRO A 1 230 ? -30.262 19.756 11.374 1.00 73.50 230 PRO A O 1
ATOM 1797 N N . ARG A 1 231 ? -28.585 21.244 11.581 1.00 69.62 231 ARG A N 1
ATOM 1798 C CA . ARG A 1 231 ? -27.791 20.623 10.525 1.00 69.62 231 ARG A CA 1
ATOM 1799 C C . ARG A 1 231 ? -27.440 19.228 11.015 1.00 69.62 231 ARG A C 1
ATOM 1801 O O . ARG A 1 231 ? -26.613 19.069 11.911 1.00 69.62 231 ARG A O 1
ATOM 1808 N N . ARG A 1 232 ? -28.079 18.213 10.433 1.00 57.47 232 ARG A N 1
ATOM 1809 C CA . ARG A 1 232 ? -27.578 16.844 10.488 1.00 57.47 232 ARG A CA 1
ATOM 1810 C C . ARG A 1 232 ? -26.257 16.871 9.744 1.00 57.47 232 ARG A C 1
ATOM 1812 O O . ARG A 1 232 ? -26.261 16.761 8.527 1.00 57.47 232 ARG A O 1
ATOM 1819 N N . ASN A 1 233 ? -25.164 17.106 10.461 1.00 47.12 233 ASN A N 1
ATOM 1820 C CA . ASN A 1 233 ? -23.838 16.934 9.903 1.00 47.12 233 ASN A CA 1
ATOM 1821 C C . ASN A 1 233 ? -23.647 15.418 9.768 1.00 47.12 233 ASN A C 1
ATOM 1823 O O . ASN A 1 233 ? -23.571 14.742 10.801 1.00 47.12 233 ASN A O 1
ATOM 1827 N N . PRO A 1 234 ? -23.664 14.843 8.554 1.00 48.78 234 PRO A N 1
ATOM 1828 C CA . PRO A 1 234 ? -23.201 13.486 8.376 1.00 48.78 234 PRO A CA 1
ATOM 1829 C C . PRO A 1 234 ? -21.679 13.597 8.480 1.00 48.78 234 PRO A C 1
ATOM 1831 O O . PRO A 1 234 ? -21.023 13.919 7.504 1.00 48.78 234 PRO A O 1
ATOM 1834 N N . GLU A 1 235 ? -21.167 13.419 9.697 1.00 46.59 235 GLU A N 1
ATOM 1835 C CA . GLU A 1 235 ? -19.740 13.302 10.013 1.00 46.59 235 GLU A CA 1
ATOM 1836 C C . GLU A 1 235 ? -18.907 14.605 9.928 1.00 46.59 235 GLU A C 1
ATOM 1838 O O . GLU A 1 235 ? -18.619 15.153 8.876 1.00 46.59 235 GLU A O 1
ATOM 1843 N N . GLY A 1 236 ? -18.417 15.051 11.091 1.00 49.00 236 GLY A N 1
ATOM 1844 C CA . GLY A 1 236 ? -16.972 15.257 11.238 1.00 49.00 236 GLY A CA 1
ATOM 1845 C C . GLY A 1 236 ? -16.306 16.583 10.860 1.00 49.00 236 GLY A C 1
ATOM 1846 O O . GLY A 1 236 ? -15.084 16.614 10.948 1.00 49.00 236 GLY A O 1
ATOM 1847 N N . GLU A 1 237 ? -17.002 17.669 10.516 1.00 41.19 237 GLU A N 1
ATOM 1848 C CA . GLU A 1 237 ? -16.317 18.954 10.261 1.00 41.19 237 GLU A CA 1
ATOM 1849 C C . GLU A 1 237 ? -16.544 20.011 11.355 1.00 41.19 237 GLU A C 1
ATOM 1851 O O . GLU A 1 237 ? -17.670 20.418 11.642 1.00 41.19 237 GLU A O 1
ATOM 1856 N N . ASP A 1 238 ? -15.405 20.449 11.904 1.00 43.94 238 ASP A N 1
ATOM 1857 C CA . ASP A 1 238 ? -15.136 21.717 12.589 1.00 43.94 238 ASP A CA 1
ATOM 1858 C C . ASP A 1 238 ? -15.292 21.790 14.123 1.00 43.94 238 ASP A C 1
ATOM 1860 O O . ASP A 1 238 ? -16.063 22.567 14.686 1.00 43.94 238 ASP A O 1
ATOM 1864 N N . ARG A 1 239 ? -14.476 21.001 14.838 1.00 41.31 239 ARG A N 1
ATOM 1865 C CA . ARG A 1 239 ? -14.078 21.304 16.228 1.00 41.31 239 ARG A CA 1
ATOM 1866 C C . ARG A 1 239 ? -12.626 21.758 16.253 1.00 41.31 239 ARG A C 1
ATOM 1868 O O . ARG A 1 239 ? -11.740 21.014 16.659 1.00 41.31 239 ARG A O 1
ATOM 1875 N N . GLY A 1 240 ? -12.396 22.972 15.772 1.00 41.62 240 GLY A N 1
ATOM 1876 C CA . GLY A 1 240 ? -11.058 23.532 15.667 1.00 41.62 240 GLY A CA 1
ATOM 1877 C C . GLY A 1 240 ? -11.021 25.052 15.684 1.00 41.62 240 GLY A C 1
ATOM 1878 O O . GLY A 1 240 ? -10.235 25.616 14.940 1.00 41.62 240 GLY A O 1
ATOM 1879 N N . ASN A 1 241 ? -11.831 25.728 16.507 1.00 35.88 241 ASN A N 1
ATOM 1880 C CA . ASN A 1 241 ? -11.503 27.103 16.888 1.00 35.88 241 ASN A CA 1
ATOM 1881 C C . ASN A 1 241 ? -12.154 27.510 18.222 1.00 35.88 241 ASN A C 1
ATOM 1883 O O . ASN A 1 241 ? -13.321 27.895 18.271 1.00 35.88 241 ASN A O 1
ATOM 1887 N N . GLY A 1 242 ? -11.396 27.403 19.312 1.00 38.00 242 GLY A N 1
ATOM 1888 C CA . GLY A 1 242 ? -11.661 28.121 20.555 1.00 38.00 242 GLY A CA 1
ATOM 1889 C C . GLY A 1 242 ? -10.744 29.340 20.611 1.00 38.00 242 GLY A C 1
ATOM 1890 O O . GLY A 1 242 ? -9.534 29.181 20.478 1.00 38.00 242 GLY A O 1
ATOM 1891 N N . GLY A 1 243 ? -11.313 30.532 20.804 1.00 34.91 243 GLY A N 1
ATOM 1892 C CA . GLY A 1 243 ? -10.535 31.757 20.985 1.00 34.91 243 GLY A CA 1
ATOM 1893 C C . GLY A 1 243 ? -11.356 33.047 20.921 1.00 34.91 243 GLY A C 1
ATOM 1894 O O . GLY A 1 243 ? -11.473 33.636 19.858 1.00 34.91 243 GLY A O 1
ATOM 1895 N N . GLU A 1 244 ? -11.857 33.457 22.092 1.00 39.47 244 GLU A N 1
ATOM 1896 C CA . GLU A 1 244 ? -11.975 34.843 22.593 1.00 39.47 244 GLU A CA 1
ATOM 1897 C C . GLU A 1 244 ? -12.939 35.874 21.963 1.00 39.47 244 GLU A C 1
ATOM 1899 O O . GLU A 1 244 ? -12.920 36.171 20.774 1.00 39.47 244 GLU A O 1
ATOM 1904 N N . GLY A 1 245 ? -13.700 36.536 22.853 1.00 35.62 245 GLY A N 1
ATOM 1905 C CA . GLY A 1 245 ? -14.243 37.884 22.635 1.00 35.62 245 GLY A CA 1
ATOM 1906 C C . GLY A 1 245 ? -15.729 38.066 22.958 1.00 35.62 245 GLY A C 1
ATOM 1907 O O . GLY A 1 245 ? -16.530 38.266 22.051 1.00 35.62 245 GLY A O 1
ATOM 1908 N N . GLY A 1 246 ? -16.114 38.029 24.238 1.00 37.59 246 GLY A N 1
ATOM 1909 C CA . GLY A 1 246 ? -17.433 38.513 24.671 1.00 37.59 246 GLY A CA 1
ATOM 1910 C C . GLY A 1 246 ? -17.520 40.048 24.601 1.00 37.59 246 GLY A C 1
ATOM 1911 O O . GLY A 1 246 ? -16.516 40.703 24.878 1.00 37.59 246 GLY A O 1
ATOM 1912 N N . PRO A 1 247 ? -18.674 40.653 24.262 1.00 44.22 247 PRO A N 1
ATOM 1913 C CA . PRO A 1 247 ? -18.853 42.088 24.410 1.00 44.22 247 PRO A CA 1
ATOM 1914 C C . PRO A 1 247 ? -19.383 42.426 25.809 1.00 44.22 247 PRO A C 1
ATOM 1916 O O . PRO A 1 247 ? -20.406 41.900 26.250 1.00 44.22 247 PRO A O 1
ATOM 1919 N N . GLU A 1 248 ? -18.676 43.334 26.483 1.00 41.28 248 GLU A N 1
ATOM 1920 C CA . GLU A 1 248 ? -19.142 44.067 27.659 1.00 41.28 248 GLU A CA 1
ATOM 1921 C C . GLU A 1 248 ? -20.488 44.746 27.354 1.00 41.28 248 GLU A C 1
ATOM 1923 O O . GLU A 1 248 ? -20.605 45.575 26.450 1.00 41.28 248 GLU A O 1
ATOM 1928 N N . GLY A 1 249 ? -21.520 44.373 28.112 1.00 40.56 249 GLY A N 1
ATOM 1929 C CA . GLY A 1 249 ? -22.800 45.070 28.138 1.00 40.56 249 GLY A CA 1
ATOM 1930 C C . GLY A 1 249 ? -22.683 46.326 28.993 1.00 40.56 249 GLY A C 1
ATOM 1931 O O . GLY A 1 249 ? -22.437 46.239 30.193 1.00 40.56 249 GLY A O 1
ATOM 1932 N N . GLY A 1 250 ? -22.851 47.482 28.352 1.00 36.19 250 GLY A N 1
ATOM 1933 C CA . GLY A 1 250 ? -22.911 48.785 28.997 1.00 36.19 250 GLY A CA 1
ATOM 1934 C C . GLY A 1 250 ? -24.149 48.942 29.878 1.00 36.19 250 GLY A C 1
ATOM 1935 O O . GLY A 1 250 ? -25.270 48.650 29.464 1.00 36.19 250 GLY A O 1
ATOM 1936 N N . ASP A 1 251 ? -23.906 49.449 31.082 1.00 44.22 251 ASP A N 1
ATOM 1937 C CA . ASP A 1 251 ? -24.898 50.044 31.967 1.00 44.22 251 ASP A CA 1
ATOM 1938 C C . ASP A 1 251 ? -25.343 51.403 31.400 1.00 44.22 251 ASP A C 1
ATOM 1940 O O . ASP A 1 251 ? -24.521 52.220 30.968 1.00 44.22 251 ASP A O 1
ATOM 1944 N N . GLY A 1 252 ? -26.654 51.628 31.346 1.00 45.94 252 GLY A N 1
ATOM 1945 C CA . GLY A 1 252 ? -27.231 52.783 30.674 1.00 45.94 252 GLY A CA 1
ATOM 1946 C C . GLY A 1 252 ? -28.756 52.832 30.702 1.00 45.94 252 GLY A C 1
ATOM 1947 O O . GLY A 1 252 ? -29.373 52.683 29.649 1.00 45.94 252 GLY A O 1
ATOM 1948 N N . ARG A 1 253 ? -29.282 53.219 31.875 1.00 41.75 253 ARG A N 1
ATOM 1949 C CA . ARG A 1 253 ? -30.627 53.762 32.189 1.00 41.75 253 ARG A CA 1
ATOM 1950 C C . ARG A 1 253 ? -31.707 52.791 32.649 1.00 41.75 253 ARG A C 1
ATOM 1952 O O . ARG A 1 253 ? -32.128 51.929 31.855 1.00 41.75 253 ARG A O 1
#

pLDDT: mean 78.3, std 14.99, range [34.91, 97.38]